Protein AF-0000000068950074 (afdb_homodimer)

Foldseek 3Di:
DDDPDPVVVVCVVVVCVVVCVVCVDDDDDDDDDDVVVVVVVLVVVLQVVVQVVCCVPPVDGPLLLVLLVVCAVPFFDWLVRSCVVSVDDSVVSVVSVVVCVVVQQKDWDQDPVHNPTITIHGGPVVVVSNVVCVVVVVVSVCVSCVVDDPVRVVVVVVVVVVVVVVCVVCVVVVVVVVVVVVVVVVPPD/DDDPDPVVVVCVVVVCVVVCVVCVDDDDDDDDDDVVVVVVVLVVVLQVVVQVVCCVPPVDGPLLLVLLVVCAVPFFDWLVRSCVVSVDDSVVSVVSVVVCVVVQQKDWDQDPVHNPTITIHGGPVVVVSNVVCVVVVVVSVCVSCVVDDPVRVVVVVVVVVVVVVVCVVCVVVVVVVVVVVVVVVVPPD

pLDDT: mean 85.56, std 15.48, range [28.27, 98.12]

Sequence (378 aa):
MAQPPRRSLLFVEIFNYRIFHLFMPRALRLKSDYINILLDMAAERTRERGSRVYEEKFGVSLRDIRLLRMIGSAPGITMGQLVQQSAIEKTLASKLVGALVKRDLVQREISTEDARQVCLFLSEAGVDLVRRAEPLGIELEAGFLHCLTPAEIDALRATLVKLIEAEAASRESFERYLQKLRERGTTTPMAQPPRRSLLFVEIFNYRIFHLFMPRALRLKSDYINILLDMAAERTRERGSRVYEEKFGVSLRDIRLLRMIGSAPGITMGQLVQQSAIEKTLASKLVGALVKRDLVQREISTEDARQVCLFLSEAGVDLVRRAEPLGIELEAGFLHCLTPAEIDALRATLVKLIEAEAASRESFERYLQKLRERGTTTP

Radius of gyration: 26.69 Å; Cα contacts (8 Å, |Δi|>4): 344; chains: 2; bounding box: 51×88×75 Å

Organism: Cupriavidus necator (strain ATCC 17699 / DSM 428 / KCTC 22496 / NCIMB 10442 / H16 / Stanier 337) (NCBI:txid381666)

Nearest PDB structures (foldseek):
  1lnw-assembly7_A  TM=8.160E-01  e=4.741E-10  Pseudomonas aeruginosa
  4zzl-assembly1_B  TM=8.812E-01  e=3.078E-09  Pseudomonas aeruginosa
  3bpx-assembly1_A  TM=8.114E-01  e=3.290E-08  unclassified
  3bpv-assembly1_A-2  TM=8.164E-01  e=6.137E-08  unclassified
  4zzl-assembly1_A  TM=7.185E-01  e=3.727E-08  Pseudomonas aeruginosa

Structure (mmCIF, N/CA/C/O backbone):
data_AF-0000000068950074-model_v1
#
loop_
_entity.id
_entity.type
_entity.pdbx_description
1 polymer 'Transcriptional regulator, MarR-family'
#
loop_
_atom_site.group_PDB
_atom_site.id
_atom_site.type_symbol
_atom_site.label_atom_id
_atom_site.label_alt_id
_atom_site.label_comp_id
_atom_site.label_asym_id
_atom_site.label_entity_id
_atom_site.label_seq_id
_atom_site.pdbx_PDB_ins_code
_atom_site.Cartn_x
_atom_site.Cartn_y
_atom_site.Cartn_z
_atom_site.occupancy
_atom_site.B_iso_or_equiv
_atom_site.auth_seq_id
_atom_site.auth_comp_id
_atom_site.auth_asym_id
_atom_site.auth_atom_id
_atom_site.pdbx_PDB_model_num
ATOM 1 N N . MET A 1 1 ? 7.969 56.219 -19.734 1 38.22 1 MET A N 1
ATOM 2 C CA . MET A 1 1 ? 7.66 55.719 -18.391 1 38.22 1 MET A CA 1
ATOM 3 C C . MET A 1 1 ? 8.891 55.094 -17.75 1 38.22 1 MET A C 1
ATOM 5 O O . MET A 1 1 ? 9.516 54.188 -18.344 1 38.22 1 MET A O 1
ATOM 9 N N . ALA A 1 2 ? 9.539 55.719 -16.75 1 49.81 2 ALA A N 1
ATOM 10 C CA . ALA A 1 2 ? 10.875 55.531 -16.188 1 49.81 2 ALA A CA 1
ATOM 11 C C . ALA A 1 2 ? 11 54.156 -15.523 1 49.81 2 ALA A C 1
ATOM 13 O O . ALA A 1 2 ? 10.125 53.75 -14.758 1 49.81 2 ALA A O 1
ATOM 14 N N . GLN A 1 3 ? 11.773 53.219 -16.156 1 48.16 3 GLN A N 1
ATOM 15 C CA . GLN A 1 3 ? 12.109 51.875 -15.672 1 48.16 3 GLN A CA 1
ATOM 16 C C . GLN A 1 3 ? 12.734 51.938 -14.273 1 48.16 3 GLN A C 1
ATOM 18 O O . GLN A 1 3 ? 13.648 52.719 -14.031 1 48.16 3 GLN A O 1
ATOM 23 N N . PRO A 1 4 ? 11.969 51.625 -13.219 1 53.84 4 PRO A N 1
ATOM 24 C CA . PRO A 1 4 ? 12.617 51.75 -11.914 1 53.84 4 PRO A CA 1
ATOM 25 C C . PRO A 1 4 ? 14.016 51.125 -11.891 1 53.84 4 PRO A C 1
ATOM 27 O O . PRO A 1 4 ? 14.289 50.188 -12.641 1 53.84 4 PRO A O 1
ATOM 30 N N . PRO A 1 5 ? 15.07 51.781 -11.352 1 53.09 5 PRO A N 1
ATOM 31 C CA . PRO A 1 5 ? 16.469 51.312 -11.414 1 53.09 5 PRO A CA 1
ATOM 32 C C . PRO A 1 5 ? 16.672 49.938 -10.828 1 53.09 5 PRO A C 1
ATOM 34 O O . PRO A 1 5 ? 15.898 49.5 -9.969 1 53.09 5 PRO A O 1
ATOM 37 N N . ARG A 1 6 ? 17.516 49.031 -11.305 1 53.66 6 ARG A N 1
ATOM 38 C CA . ARG A 1 6 ? 17.938 47.656 -11.023 1 53.66 6 ARG A CA 1
ATOM 39 C C . ARG A 1 6 ? 18.234 47.469 -9.547 1 53.66 6 ARG A C 1
ATOM 41 O O . ARG A 1 6 ? 18.188 46.344 -9.031 1 53.66 6 ARG A O 1
ATOM 48 N N . ARG A 1 7 ? 18.672 48.469 -8.945 1 53.81 7 ARG A N 1
ATOM 49 C CA . ARG A 1 7 ? 19.078 48.375 -7.547 1 53.81 7 ARG A CA 1
ATOM 50 C C . ARG A 1 7 ? 17.891 48.188 -6.625 1 53.81 7 ARG A C 1
ATOM 52 O O . ARG A 1 7 ? 17.984 47.5 -5.609 1 53.81 7 ARG A O 1
ATOM 59 N N . SER A 1 8 ? 16.797 48.719 -6.953 1 53.38 8 SER A N 1
ATOM 60 C CA . SER A 1 8 ? 15.625 48.625 -6.105 1 53.38 8 SER A CA 1
ATOM 61 C C . SER A 1 8 ? 15.031 47.219 -6.152 1 53.38 8 SER A C 1
ATOM 63 O O . SER A 1 8 ? 14.555 46.688 -5.141 1 53.38 8 SER A O 1
ATOM 65 N N . LEU A 1 9 ? 15.141 46.562 -7.258 1 54.78 9 LEU A N 1
ATOM 66 C CA . LEU A 1 9 ? 14.648 45.219 -7.359 1 54.78 9 LEU A CA 1
ATOM 67 C C . LEU A 1 9 ? 15.531 44.25 -6.57 1 54.78 9 LEU A C 1
ATOM 69 O O . LEU A 1 9 ? 15.023 43.312 -5.934 1 54.78 9 LEU A O 1
ATOM 73 N N . LEU A 1 10 ? 16.797 44.594 -6.629 1 54.62 10 LEU A N 1
ATOM 74 C CA . LEU A 1 10 ? 17.719 43.781 -5.852 1 54.62 10 LEU A CA 1
ATOM 75 C C . LEU A 1 10 ? 17.484 43.969 -4.355 1 54.62 10 LEU A C 1
ATOM 77 O O . LEU A 1 10 ? 17.531 43 -3.596 1 54.62 10 LEU A O 1
ATOM 81 N N . PHE A 1 11 ? 17.219 45.219 -4.016 1 52.41 11 PHE A N 1
ATOM 82 C CA . PHE A 1 11 ? 16.953 45.469 -2.605 1 52.41 11 PHE A CA 1
ATOM 83 C C . PHE A 1 11 ? 15.688 44.75 -2.156 1 52.41 11 PHE A C 1
ATOM 85 O O . PHE A 1 11 ? 15.648 44.188 -1.069 1 52.41 11 PHE A O 1
ATOM 92 N N . VAL A 1 12 ? 14.664 44.781 -2.963 1 52.44 12 VAL A N 1
ATOM 93 C CA . VAL A 1 12 ? 13.422 44.125 -2.633 1 52.44 12 VAL A CA 1
ATOM 94 C C . VAL A 1 12 ? 13.656 42.594 -2.572 1 52.44 12 VAL A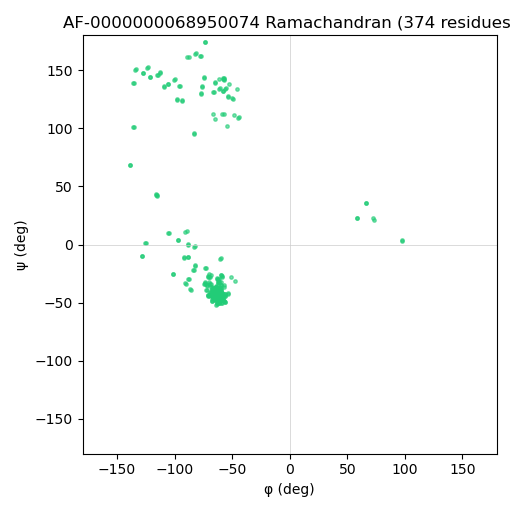 C 1
ATOM 96 O O . VAL A 1 12 ? 13.125 41.938 -1.69 1 52.44 12 VAL A O 1
ATOM 99 N N . GLU A 1 13 ? 14.453 42.125 -3.494 1 54.81 13 GLU A N 1
ATOM 100 C CA . GLU A 1 13 ? 14.789 40.719 -3.484 1 54.81 13 GLU A CA 1
ATOM 101 C C . GLU A 1 13 ? 15.633 40.344 -2.262 1 54.81 13 GLU A C 1
ATOM 103 O O . GLU A 1 13 ? 15.406 39.312 -1.624 1 54.81 13 GLU A O 1
ATOM 108 N N . ILE A 1 14 ? 16.609 41.219 -2.062 1 53.91 14 ILE A N 1
ATOM 109 C CA . ILE A 1 14 ? 17.453 41 -0.89 1 53.91 14 ILE A CA 1
ATOM 110 C C . ILE A 1 14 ? 16.625 41.156 0.38 1 53.91 14 ILE A C 1
ATOM 112 O O . ILE A 1 14 ? 16.75 40.375 1.322 1 53.91 14 ILE A O 1
ATOM 116 N N . PHE A 1 15 ? 15.789 42.188 0.388 1 51.59 15 PHE A N 1
ATOM 117 C CA . PHE A 1 15 ? 14.93 42.438 1.542 1 51.59 15 PHE A CA 1
ATOM 118 C C . PHE A 1 15 ? 13.953 41.281 1.734 1 51.59 15 PHE A C 1
ATOM 120 O O . PHE A 1 15 ? 13.734 40.844 2.859 1 51.59 15 PHE A O 1
ATOM 127 N N . ASN A 1 16 ? 13.336 40.844 0.72 1 52.5 16 ASN A N 1
ATOM 128 C CA . ASN A 1 16 ? 12.453 39.688 0.796 1 52.5 16 ASN A CA 1
ATOM 129 C C . ASN A 1 16 ? 13.203 38.438 1.238 1 52.5 16 ASN A C 1
ATOM 131 O O . ASN A 1 16 ? 12.68 37.656 2.018 1 52.5 16 ASN A O 1
ATOM 135 N N . TYR A 1 17 ? 14.398 38.375 0.685 1 53.53 17 TYR A N 1
ATOM 136 C CA . TYR A 1 17 ? 15.266 37.281 1.081 1 53.53 17 TYR A CA 1
ATOM 137 C C . TYR A 1 17 ? 15.633 37.375 2.557 1 53.53 17 TYR A C 1
ATOM 139 O O . TYR A 1 17 ? 15.602 36.375 3.279 1 53.53 17 TYR A O 1
ATOM 147 N N . ARG A 1 18 ? 16.109 38.531 2.924 1 51.75 18 ARG A N 1
ATOM 148 C CA . ARG A 1 18 ? 16.5 38.75 4.312 1 51.75 18 ARG A CA 1
ATOM 149 C C . ARG A 1 18 ? 15.305 38.625 5.25 1 51.75 18 ARG A C 1
ATOM 151 O O . ARG A 1 18 ? 15.414 38.031 6.324 1 51.75 18 ARG A O 1
ATOM 158 N N . ILE A 1 19 ? 14.266 39.25 4.969 1 51 19 ILE A N 1
ATOM 159 C CA . ILE A 1 19 ? 13.094 39.156 5.832 1 51 19 ILE A CA 1
ATOM 160 C C . ILE A 1 19 ? 12.617 37.719 5.91 1 51 19 ILE A C 1
ATOM 162 O O . ILE A 1 19 ? 12.242 37.219 6.98 1 51 19 ILE A O 1
ATOM 166 N N . PHE A 1 20 ? 12.594 37.188 4.777 1 52.75 20 PHE A N 1
ATOM 167 C CA . PHE A 1 20 ? 12.188 35.781 4.789 1 52.75 20 PHE A CA 1
ATOM 168 C C . PHE A 1 20 ? 13.109 34.938 5.672 1 52.75 20 PHE A C 1
ATOM 170 O O . PHE A 1 20 ? 12.656 34.062 6.395 1 52.75 20 PHE A O 1
ATOM 177 N N . HIS A 1 21 ? 14.398 35.125 5.516 1 54.56 21 HIS A N 1
ATOM 178 C CA . HIS A 1 21 ? 15.359 34.406 6.352 1 54.56 21 HIS A CA 1
ATOM 179 C C . HIS A 1 21 ? 15.195 34.781 7.82 1 54.56 21 HIS A C 1
ATOM 181 O O . HIS A 1 21 ? 15.477 33.969 8.711 1 54.56 21 HIS A O 1
ATOM 187 N N . LEU A 1 22 ? 15.023 36 7.984 1 52.59 22 LEU A N 1
ATOM 188 C CA . LEU A 1 22 ? 14.844 36.438 9.367 1 52.59 22 LEU A CA 1
ATOM 189 C C . LEU A 1 22 ? 13.656 35.75 10.008 1 52.59 22 LEU A C 1
ATOM 191 O O . LEU A 1 22 ? 13.633 35.531 11.227 1 52.59 22 LEU A O 1
ATOM 195 N N . PHE A 1 23 ? 12.664 35.344 9.195 1 57.25 23 PHE A N 1
ATOM 196 C CA . PHE A 1 23 ? 11.516 34.688 9.82 1 57.25 23 PHE A CA 1
ATOM 197 C C . PHE A 1 23 ? 11.406 33.25 9.352 1 57.25 23 PHE A C 1
ATOM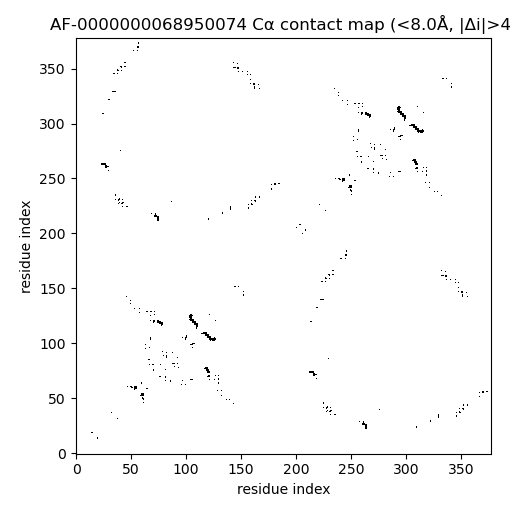 199 O O . PHE A 1 23 ? 10.508 32.906 8.586 1 57.25 23 PHE A O 1
ATOM 206 N N . MET A 1 24 ? 12.531 32.594 9.312 1 62.47 24 MET A N 1
ATOM 207 C CA . MET A 1 24 ? 12.484 31.188 8.945 1 62.47 24 MET A CA 1
ATOM 208 C C . MET A 1 24 ? 11.359 30.469 9.68 1 62.47 24 MET A C 1
ATOM 210 O O . MET A 1 24 ? 11.281 30.516 10.906 1 62.47 24 MET A O 1
ATOM 214 N N . PRO A 1 25 ? 10.414 30.156 8.898 1 73.81 25 PRO A N 1
ATOM 215 C CA . PRO A 1 25 ? 9.297 29.484 9.57 1 73.81 25 PRO A CA 1
ATOM 216 C C . PRO A 1 25 ? 9.758 28.328 10.461 1 73.81 25 PRO A C 1
ATOM 218 O O . PRO A 1 25 ? 10.75 27.656 10.156 1 73.81 25 PRO A O 1
ATOM 221 N N . ARG A 1 26 ? 9.422 28.312 11.68 1 84.31 26 ARG A N 1
ATOM 222 C CA . ARG A 1 26 ? 9.758 27.297 12.672 1 84.31 26 ARG A CA 1
ATOM 223 C C . ARG A 1 26 ? 9.117 25.953 12.32 1 84.31 26 ARG A C 1
ATOM 225 O O . ARG A 1 26 ? 8 25.906 11.797 1 84.31 26 ARG A O 1
ATOM 232 N N . ALA A 1 27 ? 9.93 24.953 12.547 1 92.31 27 ALA A N 1
ATOM 233 C CA . ALA A 1 27 ? 9.438 23.594 12.352 1 92.31 27 ALA A CA 1
ATOM 234 C C . ALA A 1 27 ? 8.219 23.312 13.227 1 92.31 27 ALA A C 1
ATOM 236 O O . ALA A 1 27 ? 8.203 23.688 14.406 1 92.31 27 ALA A O 1
ATOM 237 N N . LEU A 1 28 ? 7.238 22.766 12.641 1 93.56 28 LEU A N 1
ATOM 238 C CA . LEU A 1 28 ? 6.07 22.344 13.406 1 93.56 28 LEU A CA 1
ATOM 239 C C . LEU A 1 28 ? 6.359 21.062 14.172 1 93.56 28 LEU A C 1
ATOM 241 O O . LEU A 1 28 ? 7.043 20.172 13.672 1 93.56 28 LEU A O 1
ATOM 245 N N . ARG A 1 29 ? 5.969 21 15.391 1 91.69 29 ARG A N 1
ATOM 246 C CA . ARG A 1 29 ? 6.07 19.766 16.188 1 91.69 29 ARG A CA 1
ATOM 247 C C . ARG A 1 29 ? 4.887 18.844 15.914 1 91.69 29 ARG A C 1
ATOM 249 O O . ARG A 1 29 ? 3.832 18.984 16.531 1 91.69 29 ARG A O 1
ATOM 256 N N . LEU A 1 30 ? 5.105 17.938 15.047 1 91.56 30 LEU A N 1
ATOM 257 C CA . LEU A 1 30 ? 4.059 17.031 14.609 1 91.56 30 LEU A CA 1
ATOM 258 C C . LEU A 1 30 ? 4.379 15.594 15.016 1 91.56 30 LEU A C 1
ATOM 260 O O . LEU A 1 30 ? 5.547 15.219 15.102 1 91.56 30 LEU A O 1
ATOM 264 N N . LYS A 1 31 ? 3.316 14.836 15.328 1 90 31 LYS A N 1
ATOM 265 C CA . LYS A 1 31 ? 3.521 13.406 15.492 1 90 31 LYS A CA 1
ATOM 266 C C . LYS A 1 31 ? 4.164 12.789 14.25 1 90 31 LYS A C 1
ATOM 268 O O . LYS A 1 31 ? 3.775 13.109 13.125 1 90 31 LYS A O 1
ATOM 273 N N . SER A 1 32 ? 5.215 11.914 14.508 1 85.62 32 SER A N 1
ATOM 274 C CA . SER A 1 32 ? 5.953 11.391 13.367 1 85.62 32 SER A CA 1
ATOM 275 C C . SER A 1 32 ? 5.996 9.867 13.391 1 85.62 32 SER A C 1
ATOM 277 O O . SER A 1 32 ? 6.504 9.234 12.461 1 85.62 32 SER A O 1
ATOM 279 N N . ASP A 1 33 ? 5.383 9.25 14.344 1 88.25 33 ASP A N 1
ATOM 280 C CA . ASP A 1 33 ? 5.543 7.809 14.516 1 88.25 33 ASP A CA 1
ATOM 281 C C . ASP A 1 33 ? 4.223 7.078 14.289 1 88.25 33 ASP A C 1
ATOM 283 O O . ASP A 1 33 ? 3.873 6.168 15.039 1 88.25 33 ASP A O 1
ATOM 287 N N . TYR A 1 34 ? 3.521 7.492 13.297 1 91.94 34 TYR A N 1
ATOM 288 C CA . TYR A 1 34 ? 2.256 6.848 12.969 1 91.94 34 TYR A CA 1
ATOM 289 C C . TYR A 1 34 ? 2.477 5.414 12.492 1 91.94 34 TYR A C 1
ATOM 291 O O . TYR A 1 34 ? 3.264 5.172 11.578 1 91.94 34 TYR A O 1
ATOM 299 N N . ILE A 1 35 ? 1.711 4.531 13.062 1 93.56 35 ILE A N 1
ATOM 300 C CA . ILE A 1 35 ? 1.836 3.113 12.742 1 93.56 35 ILE A CA 1
ATOM 301 C C . ILE A 1 35 ? 1.366 2.867 11.312 1 93.56 35 ILE A C 1
ATOM 303 O O . ILE A 1 35 ? 1.915 2.014 10.609 1 93.56 35 ILE A O 1
ATOM 307 N N . ASN A 1 36 ? 0.355 3.578 10.922 1 90.44 36 ASN A N 1
ATOM 308 C CA . ASN A 1 36 ? -0.151 3.387 9.562 1 90.44 36 ASN A CA 1
ATOM 309 C C . ASN A 1 36 ? 0.895 3.76 8.516 1 90.44 36 ASN A C 1
ATOM 311 O O . ASN A 1 36 ? 0.885 3.229 7.406 1 90.44 36 ASN A O 1
ATOM 315 N N . ILE A 1 37 ? 1.782 4.688 8.82 1 88.06 37 ILE A N 1
ATOM 316 C CA . ILE A 1 37 ? 2.877 5.043 7.922 1 88.06 37 ILE A CA 1
ATOM 317 C C . ILE A 1 37 ? 3.873 3.889 7.84 1 88.06 37 ILE A C 1
ATOM 319 O O . ILE A 1 37 ? 4.355 3.555 6.754 1 88.06 37 ILE A O 1
ATOM 323 N N . LEU A 1 38 ? 4.156 3.277 8.961 1 92.06 38 LEU A N 1
ATOM 324 C CA . LEU A 1 38 ? 5.039 2.115 8.984 1 92.06 38 LEU A CA 1
ATOM 325 C C . LEU A 1 38 ? 4.441 0.963 8.18 1 92.06 38 LEU A C 1
ATOM 327 O O . LEU A 1 38 ? 5.152 0.275 7.449 1 92.06 38 LEU A O 1
ATOM 331 N N . LEU A 1 39 ? 3.148 0.765 8.32 1 94.06 39 LEU A N 1
ATOM 332 C CA . LEU A 1 39 ? 2.449 -0.249 7.535 1 94.06 39 LEU A CA 1
ATOM 333 C C . LEU A 1 39 ? 2.605 0.015 6.039 1 94.06 39 LEU A C 1
ATOM 335 O O . LEU A 1 39 ? 2.936 -0.895 5.277 1 94.06 39 LEU A O 1
ATOM 339 N N . ASP A 1 40 ? 2.404 1.229 5.648 1 90.56 40 ASP A N 1
ATOM 340 C CA . ASP A 1 40 ? 2.502 1.624 4.246 1 90.56 40 ASP A CA 1
ATOM 341 C C . ASP A 1 40 ? 3.908 1.377 3.705 1 90.56 40 ASP A C 1
ATOM 343 O O . ASP A 1 40 ? 4.07 0.865 2.596 1 90.56 40 ASP A O 1
ATOM 347 N N . MET A 1 41 ? 4.879 1.743 4.484 1 89.31 41 MET A N 1
ATOM 348 C CA . MET A 1 41 ? 6.266 1.596 4.051 1 89.31 41 MET A CA 1
ATOM 349 C C . MET A 1 41 ? 6.637 0.124 3.906 1 89.31 41 MET A C 1
ATOM 351 O O . MET A 1 41 ? 7.219 -0.277 2.896 1 89.31 41 MET A O 1
ATOM 355 N N . ALA A 1 42 ? 6.293 -0.674 4.906 1 93.31 42 ALA A N 1
ATOM 356 C CA . ALA A 1 42 ? 6.598 -2.102 4.852 1 93.31 42 ALA A CA 1
ATOM 357 C C . ALA A 1 42 ? 5.914 -2.764 3.658 1 93.31 42 ALA A C 1
ATOM 359 O O . ALA A 1 42 ? 6.543 -3.523 2.918 1 93.31 42 ALA A O 1
ATOM 360 N N . ALA A 1 43 ? 4.656 -2.428 3.488 1 92.88 43 ALA A N 1
ATOM 361 C CA . ALA A 1 43 ? 3.898 -2.992 2.373 1 92.88 43 ALA A CA 1
ATOM 362 C C . ALA A 1 43 ? 4.504 -2.574 1.035 1 92.88 43 ALA A C 1
ATOM 364 O O . ALA A 1 43 ? 4.656 -3.398 0.131 1 92.88 43 ALA A O 1
ATOM 365 N N . GLU A 1 44 ? 4.852 -1.382 0.899 1 89 44 GLU A N 1
ATOM 366 C CA . GLU A 1 44 ? 5.406 -0.85 -0.342 1 89 44 GLU A CA 1
ATOM 367 C C . GLU A 1 44 ? 6.742 -1.507 -0.675 1 89 44 GLU A C 1
ATOM 369 O O . GLU A 1 44 ? 7 -1.851 -1.83 1 89 44 GLU A O 1
ATOM 374 N N . ARG A 1 45 ? 7.555 -1.65 0.314 1 89.5 45 ARG A N 1
ATOM 375 C CA . ARG A 1 45 ? 8.883 -2.223 0.091 1 89.5 45 ARG A CA 1
ATOM 376 C C . ARG A 1 45 ? 8.781 -3.668 -0.386 1 89.5 45 ARG A C 1
ATOM 378 O O . ARG A 1 45 ? 9.492 -4.074 -1.307 1 89.5 45 ARG A O 1
ATOM 385 N N . THR A 1 46 ? 7.918 -4.391 0.241 1 89.62 46 THR A N 1
ATOM 386 C CA . THR A 1 46 ? 7.727 -5.781 -0.164 1 89.62 46 THR A CA 1
ATOM 387 C C . THR A 1 46 ? 7.094 -5.855 -1.55 1 89.62 46 THR A C 1
ATOM 389 O O . THR A 1 46 ? 7.496 -6.676 -2.379 1 89.62 46 THR A O 1
ATOM 392 N N . ARG A 1 47 ? 6.156 -5.066 -1.833 1 91.06 47 ARG A N 1
ATOM 393 C CA . ARG A 1 47 ? 5.477 -5.035 -3.123 1 91.06 47 ARG A CA 1
ATOM 394 C C . ARG A 1 47 ? 6.441 -4.664 -4.242 1 91.06 47 ARG A C 1
ATOM 396 O O . ARG A 1 47 ? 6.426 -5.277 -5.312 1 91.06 47 ARG A O 1
ATOM 403 N N . GLU A 1 48 ? 7.234 -3.688 -3.986 1 89.12 48 GLU A N 1
ATOM 404 C CA . GLU A 1 48 ? 8.203 -3.24 -4.988 1 89.12 48 GLU A CA 1
ATOM 405 C C . GLU A 1 48 ? 9.188 -4.352 -5.34 1 89.12 48 GLU A C 1
ATOM 407 O O . GLU A 1 48 ? 9.438 -4.609 -6.52 1 89.12 48 GLU A O 1
ATOM 412 N N . ARG A 1 49 ? 9.719 -4.945 -4.367 1 90.81 49 ARG A N 1
ATOM 413 C CA . ARG A 1 49 ? 10.672 -6.027 -4.609 1 90.81 49 ARG A CA 1
ATOM 414 C C . ARG A 1 49 ? 10.008 -7.176 -5.371 1 90.81 49 ARG A C 1
ATOM 416 O O . ARG A 1 49 ? 10.555 -7.66 -6.363 1 90.81 49 ARG A O 1
ATOM 423 N N . GLY A 1 50 ? 8.875 -7.59 -4.848 1 93.19 50 GLY A N 1
ATOM 424 C CA . GLY A 1 50 ? 8.156 -8.648 -5.539 1 93.19 50 GLY A CA 1
ATOM 425 C C . GLY A 1 50 ? 7.848 -8.312 -6.984 1 93.19 50 GLY A C 1
ATOM 426 O O . GLY A 1 50 ? 8.008 -9.156 -7.871 1 93.19 50 GLY A O 1
ATOM 427 N N . SER A 1 51 ? 7.41 -7.145 -7.219 1 93.12 51 SER A N 1
ATOM 428 C CA . SER A 1 51 ? 7.066 -6.699 -8.57 1 93.12 51 SER A CA 1
ATOM 429 C C . SER A 1 51 ? 8.266 -6.789 -9.5 1 93.12 51 SER A C 1
ATOM 431 O O . SER A 1 51 ? 8.156 -7.301 -10.617 1 93.12 51 SER A O 1
ATOM 433 N N . ARG A 1 52 ? 9.367 -6.344 -9.039 1 92.5 52 ARG A N 1
ATOM 434 C CA . ARG A 1 52 ? 10.578 -6.344 -9.859 1 92.5 52 ARG A CA 1
ATOM 435 C C . ARG A 1 52 ? 11.016 -7.766 -10.195 1 92.5 52 ARG A C 1
ATOM 437 O O . ARG A 1 52 ? 11.398 -8.055 -11.328 1 92.5 52 ARG A O 1
ATOM 444 N N . VAL A 1 53 ? 10.922 -8.617 -9.289 1 94.06 53 VAL A N 1
ATOM 445 C CA . VAL A 1 53 ? 11.383 -9.984 -9.484 1 94.06 53 VAL A CA 1
ATOM 446 C C . VAL A 1 53 ? 10.445 -10.711 -10.453 1 94.06 53 VAL A C 1
ATOM 448 O O . VAL A 1 53 ? 10.898 -11.375 -11.383 1 94.06 53 VAL A O 1
ATOM 451 N N . TYR A 1 54 ? 9.133 -10.547 -10.281 1 94.31 54 TYR A N 1
ATOM 452 C CA . TYR A 1 54 ? 8.172 -11.227 -11.148 1 94.31 54 TYR A CA 1
ATOM 453 C C . TYR A 1 54 ? 8.258 -10.688 -12.578 1 94.31 54 TYR A C 1
ATOM 455 O O . TYR A 1 54 ? 8.109 -11.445 -13.539 1 94.31 54 TYR A O 1
ATOM 463 N N . GLU A 1 55 ? 8.422 -9.438 -12.672 1 93.12 55 GLU A N 1
ATOM 464 C CA . GLU A 1 55 ? 8.578 -8.844 -14 1 93.12 55 GLU A CA 1
ATOM 465 C C . GLU A 1 55 ? 9.82 -9.383 -14.703 1 93.12 55 GLU A C 1
ATOM 467 O O . GLU A 1 55 ? 9.758 -9.734 -15.883 1 93.12 55 GLU A O 1
ATOM 472 N N . GLU A 1 56 ? 10.859 -9.438 -13.992 1 92.19 56 GLU A N 1
ATOM 473 C CA . GLU A 1 56 ? 12.117 -9.906 -14.57 1 92.19 56 GLU A CA 1
ATOM 474 C C . GLU A 1 56 ? 12.039 -11.391 -14.938 1 92.19 56 GLU A C 1
ATOM 476 O O . GLU A 1 56 ? 12.516 -11.797 -16 1 92.19 56 GLU A O 1
ATOM 481 N N . LYS A 1 57 ? 11.406 -12.148 -14.172 1 91.94 57 LYS A N 1
ATOM 482 C CA . LYS A 1 57 ? 11.445 -13.594 -14.359 1 91.94 57 LYS A CA 1
ATOM 483 C C . LYS A 1 57 ? 10.32 -14.062 -15.273 1 91.94 57 LYS A C 1
ATOM 485 O O . LYS A 1 57 ? 10.5 -15.008 -16.047 1 91.94 57 LYS A O 1
ATOM 490 N N . PHE A 1 58 ? 9.141 -13.367 -15.203 1 92.12 58 PHE A N 1
ATOM 491 C CA . PHE A 1 58 ? 7.988 -13.93 -15.898 1 92.12 58 PHE A CA 1
ATOM 492 C C . PHE A 1 58 ? 7.348 -12.891 -16.812 1 92.12 58 PHE A C 1
ATOM 494 O O . PHE A 1 58 ? 6.41 -13.203 -17.547 1 92.12 58 PHE A O 1
ATOM 501 N N . GLY A 1 59 ? 7.75 -11.68 -16.703 1 90.88 59 GLY A N 1
ATOM 502 C CA . GLY A 1 59 ? 7.152 -10.633 -17.516 1 90.88 59 GLY A CA 1
ATOM 503 C C . GLY A 1 59 ? 5.754 -10.258 -17.062 1 90.88 59 GLY A C 1
ATOM 504 O O . GLY A 1 59 ? 4.93 -9.836 -17.875 1 90.88 59 GLY A O 1
ATOM 505 N N . VAL A 1 60 ? 5.41 -10.547 -15.844 1 92.75 60 VAL A N 1
ATOM 506 C CA . VAL A 1 60 ? 4.086 -10.227 -15.32 1 92.75 60 VAL A CA 1
ATOM 507 C C . VAL A 1 60 ? 4.219 -9.359 -14.078 1 92.75 60 VAL A C 1
ATOM 509 O O . VAL A 1 60 ? 5.203 -9.461 -13.336 1 92.75 60 VAL A O 1
ATOM 512 N N . SER A 1 61 ? 3.238 -8.555 -13.812 1 90.69 61 SER A N 1
ATOM 513 C CA . SER A 1 61 ? 3.227 -7.703 -12.625 1 90.69 61 SER A CA 1
ATOM 514 C C . SER A 1 61 ? 2.758 -8.477 -11.398 1 90.69 61 SER A C 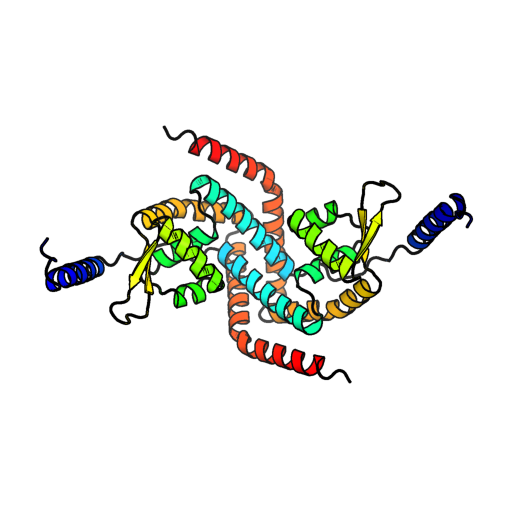1
ATOM 516 O O . SER A 1 61 ? 2.166 -9.547 -11.523 1 90.69 61 SER A O 1
ATOM 518 N N . LEU A 1 62 ? 3.027 -7.895 -10.297 1 89.88 62 LEU A N 1
ATOM 519 C CA . LEU A 1 62 ? 2.562 -8.492 -9.047 1 89.88 62 LEU A CA 1
ATOM 520 C C . LEU A 1 62 ? 1.04 -8.578 -9.023 1 89.88 62 LEU A C 1
ATOM 522 O O . LEU A 1 62 ? 0.479 -9.555 -8.523 1 89.88 62 LEU A O 1
ATOM 526 N N . ARG A 1 63 ? 0.371 -7.609 -9.539 1 86.69 63 ARG A N 1
ATOM 527 C CA . ARG A 1 63 ? -1.087 -7.629 -9.602 1 86.69 63 ARG A CA 1
ATOM 528 C C . ARG A 1 63 ? -1.583 -8.758 -10.492 1 86.69 63 ARG A C 1
ATOM 530 O O . ARG A 1 63 ? -2.57 -9.422 -10.172 1 86.69 63 ARG A O 1
ATO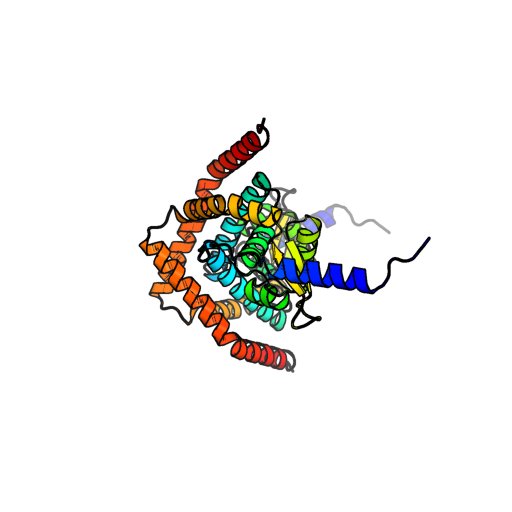M 537 N N . ASP A 1 64 ? -0.831 -8.93 -11.578 1 92.62 64 ASP A N 1
ATOM 538 C CA . ASP A 1 64 ? -1.168 -10.039 -12.453 1 92.62 64 ASP A CA 1
ATOM 539 C C . ASP A 1 64 ? -1.065 -11.375 -11.719 1 92.62 64 ASP A C 1
ATOM 541 O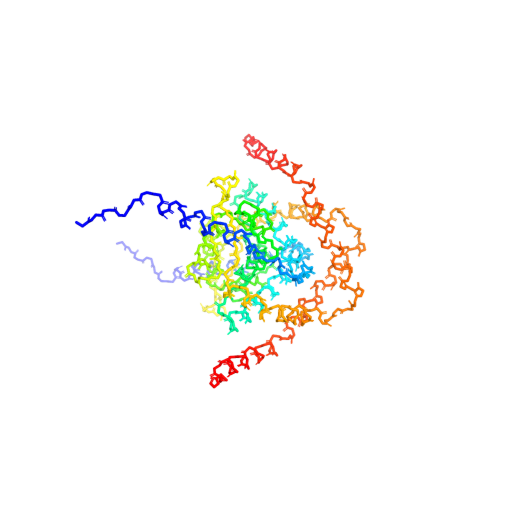 O . ASP A 1 64 ? -1.98 -12.195 -11.789 1 92.62 64 ASP A O 1
ATOM 545 N N . ILE A 1 65 ? 0.006 -11.531 -11.078 1 93.12 65 ILE A N 1
ATOM 546 C CA . ILE A 1 65 ? 0.256 -12.781 -10.359 1 93.12 65 ILE A CA 1
ATOM 547 C C . ILE A 1 65 ? -0.828 -13 -9.312 1 93.12 65 ILE A C 1
ATOM 549 O O . ILE A 1 65 ? -1.322 -14.117 -9.141 1 93.12 65 ILE A O 1
ATOM 553 N N . ARG A 1 66 ? -1.185 -12 -8.617 1 90.38 66 ARG A N 1
ATOM 554 C CA . ARG A 1 66 ? -2.225 -12.094 -7.598 1 90.38 66 ARG A CA 1
ATOM 555 C C . ARG A 1 66 ? -3.545 -12.555 -8.203 1 90.38 66 ARG A C 1
ATOM 557 O O . ARG A 1 66 ? -4.207 -13.445 -7.664 1 90.38 66 ARG A O 1
ATOM 564 N N . LEU A 1 67 ? -3.922 -11.961 -9.273 1 93.38 67 LEU A N 1
ATOM 565 C CA . LEU A 1 67 ? -5.168 -12.336 -9.93 1 93.38 67 LEU A CA 1
ATOM 566 C C . LEU A 1 67 ? -5.109 -13.766 -10.438 1 93.38 67 LEU A C 1
ATOM 568 O O . LEU A 1 67 ? -6.07 -14.531 -10.281 1 93.38 67 LEU A O 1
ATOM 572 N N . LEU A 1 68 ? -4.004 -14.078 -11.055 1 96.06 68 LEU A N 1
ATOM 573 C CA . LEU A 1 68 ? -3.832 -15.43 -11.586 1 96.06 68 LEU A CA 1
ATOM 574 C C . LEU A 1 68 ? -3.938 -16.469 -10.469 1 96.06 68 LEU A C 1
ATOM 576 O O . LEU A 1 68 ? -4.578 -17.516 -10.648 1 96.06 68 LEU A O 1
ATOM 580 N N . ARG A 1 69 ? -3.373 -16.188 -9.438 1 94.75 69 ARG A N 1
ATOM 581 C CA . ARG A 1 69 ? -3.41 -17.109 -8.305 1 94.75 69 ARG A CA 1
ATOM 582 C C . ARG A 1 69 ? -4.824 -17.25 -7.754 1 94.75 69 ARG A C 1
ATOM 584 O O . ARG A 1 69 ? -5.254 -18.344 -7.395 1 94.75 69 ARG A O 1
ATOM 591 N N . MET A 1 70 ? -5.512 -16.203 -7.652 1 93.5 70 MET A N 1
ATOM 592 C CA . MET A 1 70 ? -6.891 -16.234 -7.176 1 93.5 70 MET A CA 1
ATOM 593 C C . MET A 1 70 ? -7.762 -17.078 -8.094 1 93.5 70 MET A C 1
ATOM 595 O O . MET A 1 70 ? -8.523 -17.922 -7.629 1 93.5 70 MET A O 1
ATOM 599 N N . ILE A 1 71 ? -7.59 -16.859 -9.297 1 95.62 71 ILE A N 1
ATOM 600 C CA . ILE A 1 71 ? -8.367 -17.594 -10.281 1 95.62 71 ILE A CA 1
ATOM 601 C C . ILE A 1 71 ? -7.973 -19.062 -10.242 1 95.62 71 ILE A C 1
ATOM 603 O O . ILE A 1 71 ? -8.836 -19.953 -10.328 1 95.62 71 ILE A O 1
ATOM 607 N N . GLY A 1 72 ? -6.703 -19.312 -10.156 1 95.38 72 GLY A N 1
ATOM 608 C CA . GLY A 1 72 ? -6.215 -20.688 -10.094 1 95.38 72 GLY A CA 1
ATOM 609 C C . GLY A 1 72 ? -6.707 -21.422 -8.867 1 95.38 72 GLY A C 1
ATOM 610 O O . GLY A 1 72 ? -6.918 -22.641 -8.922 1 95.38 72 GLY A O 1
ATOM 611 N N . SER A 1 73 ? -6.867 -20.766 -7.828 1 94.94 73 SER A N 1
ATOM 612 C CA . SER A 1 73 ? -7.301 -21.391 -6.578 1 94.94 73 SER A CA 1
ATOM 613 C C . SER A 1 73 ? -8.812 -21.562 -6.539 1 94.94 73 SER A C 1
ATOM 615 O O . SER A 1 73 ? -9.336 -22.312 -5.719 1 94.94 73 SER A O 1
ATOM 617 N N . ALA A 1 74 ? -9.492 -20.859 -7.367 1 93.88 74 ALA A N 1
ATOM 618 C CA . ALA A 1 74 ? -10.945 -20.922 -7.43 1 93.88 74 ALA A CA 1
ATOM 619 C C . ALA A 1 74 ? -11.438 -20.906 -8.875 1 93.88 74 ALA A C 1
ATOM 621 O O . ALA A 1 74 ? -12.117 -19.969 -9.297 1 93.88 74 ALA A O 1
ATOM 622 N N . PRO A 1 75 ? -11.148 -21.969 -9.539 1 94.88 75 PRO A N 1
ATOM 623 C CA . PRO A 1 75 ? -11.617 -22.016 -10.922 1 94.88 75 PRO A CA 1
ATOM 624 C C . PRO A 1 75 ? -13.117 -21.75 -11.055 1 94.88 75 PRO A C 1
ATOM 626 O O . PRO A 1 75 ? -13.914 -22.328 -10.312 1 94.88 75 PRO A O 1
ATOM 629 N N . GLY A 1 76 ? -13.43 -20.828 -11.898 1 93.06 76 GLY A N 1
ATOM 630 C CA . GLY A 1 76 ? -14.828 -20.484 -12.094 1 93.06 76 GLY A CA 1
ATOM 631 C C . GLY A 1 76 ? -15.266 -19.266 -11.289 1 93.06 76 GLY A C 1
ATOM 632 O O . GLY A 1 76 ? -16.438 -18.906 -11.305 1 93.06 76 GLY A O 1
ATOM 633 N N . ILE A 1 77 ? -14.328 -18.688 -10.617 1 93.81 77 ILE A N 1
ATOM 634 C CA . ILE A 1 77 ? -14.633 -17.469 -9.875 1 93.81 77 ILE A CA 1
ATOM 635 C C . ILE A 1 77 ? -15.188 -16.422 -10.828 1 93.81 77 ILE A C 1
ATOM 637 O O . ILE A 1 77 ? -14.719 -16.281 -11.961 1 93.81 77 ILE A O 1
ATOM 641 N N . THR A 1 78 ? -16.156 -15.688 -10.297 1 92.94 78 THR A N 1
ATOM 642 C CA . THR A 1 78 ? -16.75 -14.641 -11.117 1 92.94 78 THR A CA 1
ATOM 643 C C . THR A 1 78 ? -15.984 -13.328 -10.961 1 92.94 78 THR A C 1
ATOM 645 O O . THR A 1 78 ? -15.203 -13.172 -10.016 1 92.94 78 THR A O 1
ATOM 648 N N . MET A 1 79 ? -16.219 -12.477 -11.93 1 91.06 79 MET A N 1
ATOM 649 C CA . MET A 1 79 ? -15.609 -11.148 -11.828 1 91.06 79 MET A CA 1
ATOM 650 C C . MET A 1 79 ? -16 -10.461 -10.531 1 91.06 79 MET A C 1
ATOM 652 O O . MET A 1 79 ? -15.172 -9.828 -9.883 1 91.06 79 MET A O 1
ATOM 656 N N . GLY A 1 80 ? -17.234 -10.547 -10.156 1 88.06 80 GLY A N 1
ATOM 657 C CA . GLY A 1 80 ? -17.719 -9.961 -8.914 1 88.06 80 GLY A CA 1
ATOM 658 C C . GLY A 1 80 ? -17.016 -10.508 -7.688 1 88.06 80 GLY A C 1
ATOM 659 O O . GLY A 1 80 ? -16.594 -9.742 -6.816 1 88.06 80 GLY A O 1
ATOM 660 N N . GLN A 1 81 ? -16.859 -11.766 -7.645 1 89.31 81 GLN A N 1
ATOM 661 C CA . GLN A 1 81 ? -16.156 -12.406 -6.543 1 89.31 81 GLN A CA 1
ATOM 662 C C . GLN A 1 81 ? -14.672 -12.016 -6.531 1 89.31 81 GLN A C 1
ATOM 664 O O . GLN A 1 81 ? -14.094 -11.789 -5.469 1 89.31 81 GLN A O 1
ATOM 669 N N . LEU A 1 82 ? -14.117 -11.984 -7.68 1 91.94 82 LEU A N 1
ATOM 670 C CA . LEU A 1 82 ? -12.711 -11.633 -7.812 1 91.94 82 LEU A CA 1
ATOM 671 C C . LEU A 1 82 ? -12.453 -10.227 -7.273 1 91.94 82 LEU A C 1
ATOM 673 O O . LEU A 1 82 ? -11.508 -10.016 -6.512 1 91.94 82 LEU A O 1
ATOM 677 N N . VAL A 1 83 ? -13.289 -9.297 -7.594 1 86.75 83 VAL A N 1
ATOM 678 C CA . VAL A 1 83 ? -13.172 -7.91 -7.148 1 86.75 83 VAL A CA 1
ATOM 679 C C . VAL A 1 83 ? -13.344 -7.836 -5.633 1 86.75 83 VAL A C 1
ATOM 681 O O . VAL A 1 83 ? -12.578 -7.16 -4.945 1 86.75 83 VAL A O 1
ATOM 684 N N . GLN A 1 84 ? -14.273 -8.547 -5.105 1 80.19 84 GLN A N 1
ATOM 685 C CA . GLN A 1 84 ? -14.547 -8.547 -3.672 1 80.19 84 GLN A CA 1
ATOM 686 C C . GLN A 1 84 ? -13.367 -9.109 -2.883 1 80.19 84 GLN A C 1
ATOM 688 O O . GLN A 1 84 ? -13.016 -8.578 -1.828 1 80.19 84 GLN A O 1
ATOM 693 N N . GLN A 1 85 ? -12.727 -10.109 -3.473 1 80.69 85 GLN A N 1
ATOM 694 C CA . GLN A 1 85 ? -11.672 -10.805 -2.748 1 80.69 85 GLN A CA 1
ATOM 695 C C . GLN A 1 85 ? -10.328 -10.125 -2.943 1 80.69 85 GLN A C 1
ATOM 697 O O . GLN A 1 85 ? -9.445 -10.219 -2.084 1 80.69 85 GLN A O 1
ATOM 702 N N . SER A 1 86 ? -10.016 -9.461 -4.02 1 80.19 86 SER A N 1
ATOM 703 C CA . SER A 1 86 ? -8.711 -8.891 -4.34 1 80.19 86 SER A CA 1
ATOM 704 C C . SER A 1 86 ? -8.578 -7.473 -3.795 1 80.19 86 SER A C 1
ATOM 706 O O . SER A 1 86 ? -7.473 -6.93 -3.732 1 80.19 86 SER A O 1
ATOM 708 N N . ALA A 1 87 ? -9.461 -6.824 -3.348 1 70.75 87 ALA A N 1
ATOM 709 C CA . ALA A 1 87 ? -9.477 -5.438 -2.887 1 70.75 87 ALA A CA 1
ATOM 710 C C . ALA A 1 87 ? -9.047 -4.488 -4 1 70.75 87 ALA A C 1
ATOM 712 O O . ALA A 1 87 ? -8.43 -3.451 -3.736 1 70.75 87 ALA A O 1
ATOM 713 N N . ILE A 1 88 ? -9.18 -4.938 -5.309 1 75.62 88 ILE A N 1
ATOM 714 C CA . ILE A 1 88 ? -8.93 -4.113 -6.484 1 75.62 88 ILE A CA 1
ATOM 715 C C . ILE A 1 88 ? -10.234 -3.508 -6.984 1 75.62 88 ILE A C 1
ATOM 717 O O . ILE A 1 88 ? -11.273 -4.172 -6.98 1 75.62 88 ILE A O 1
ATOM 721 N N . GLU A 1 89 ? -10.156 -2.307 -7.301 1 77.25 89 GLU A N 1
ATOM 722 C CA . GLU A 1 89 ? -11.328 -1.621 -7.848 1 77.25 89 GLU A CA 1
ATOM 723 C C . GLU A 1 89 ? -11.828 -2.312 -9.109 1 77.25 89 GLU A C 1
ATOM 725 O O . GLU A 1 89 ? -11.031 -2.801 -9.922 1 77.25 89 GLU A O 1
ATOM 730 N N . LYS A 1 90 ? -13.125 -2.342 -9.266 1 84.38 90 LYS A N 1
ATOM 731 C CA . LYS A 1 90 ? -13.805 -3.133 -10.289 1 84.38 90 LYS A CA 1
ATOM 732 C C . LYS A 1 90 ? -13.297 -2.779 -11.68 1 84.38 90 LYS A C 1
ATOM 734 O O . LYS A 1 90 ? -12.961 -3.666 -12.469 1 84.38 90 LYS A O 1
ATOM 739 N N . THR A 1 91 ? -13.25 -1.449 -12.008 1 88.62 91 THR A N 1
ATOM 740 C CA . THR A 1 91 ? -12.836 -1.024 -13.336 1 88.62 91 THR A CA 1
ATOM 741 C C . THR A 1 91 ? -11.406 -1.477 -13.625 1 88.62 91 THR A C 1
ATOM 743 O O . THR A 1 91 ? -11.117 -1.98 -14.711 1 88.62 91 THR A O 1
ATOM 746 N N . LEU A 1 92 ? -10.578 -1.34 -12.711 1 87.06 92 LEU A N 1
ATOM 747 C CA . LEU A 1 92 ? -9.188 -1.761 -12.844 1 87.06 92 LEU A CA 1
ATOM 748 C C . LEU A 1 92 ? -9.094 -3.277 -12.977 1 87.06 92 LEU A C 1
ATOM 750 O O . LEU A 1 92 ? -8.328 -3.785 -13.797 1 87.06 92 LEU A O 1
ATOM 754 N N . ALA A 1 93 ? -9.859 -4.012 -12.195 1 89.25 93 ALA A N 1
ATOM 755 C CA . ALA A 1 93 ? -9.859 -5.473 -12.25 1 89.25 93 ALA A CA 1
ATOM 756 C C . ALA A 1 93 ? -10.25 -5.973 -13.633 1 89.25 93 ALA A C 1
ATOM 758 O O . ALA A 1 93 ? -9.633 -6.895 -14.164 1 89.25 93 ALA A O 1
ATOM 759 N N . SER A 1 94 ? -11.281 -5.371 -14.172 1 92.81 94 SER A N 1
ATOM 760 C CA . SER A 1 94 ? -11.734 -5.75 -15.508 1 92.81 94 SER A CA 1
ATOM 761 C C . SER A 1 94 ? -10.641 -5.539 -16.547 1 92.81 94 SER A C 1
ATOM 763 O O . SER A 1 94 ? -10.422 -6.391 -17.406 1 92.81 94 SER A O 1
ATOM 765 N N . LYS A 1 95 ? -10 -4.398 -16.406 1 95 95 LYS A N 1
ATOM 766 C CA . LYS A 1 95 ? -8.906 -4.09 -17.312 1 95 95 LYS A CA 1
ATOM 767 C C . LYS A 1 95 ? -7.773 -5.102 -17.188 1 95 95 LYS A C 1
ATOM 769 O O . LYS A 1 95 ? -7.25 -5.586 -18.188 1 95 95 LYS A O 1
ATOM 774 N N . LEU A 1 96 ? -7.453 -5.418 -16.078 1 94 96 LEU A N 1
ATOM 775 C CA . LEU A 1 96 ? -6.348 -6.336 -15.82 1 94 96 LEU A CA 1
ATOM 776 C C . LEU A 1 96 ? -6.695 -7.746 -16.281 1 94 96 LEU A C 1
ATOM 778 O O . LEU A 1 96 ? -5.879 -8.414 -16.922 1 94 96 LEU A O 1
ATOM 782 N N . VAL A 1 97 ? -7.863 -8.156 -15.984 1 95.56 97 VAL A N 1
ATOM 783 C CA . VAL A 1 97 ? -8.297 -9.477 -16.422 1 95.56 97 VAL A CA 1
ATOM 784 C C . VAL A 1 97 ? -8.344 -9.523 -17.953 1 95.56 97 VAL A C 1
ATOM 786 O O . VAL A 1 97 ? -7.926 -10.516 -18.562 1 95.56 97 VAL A O 1
ATOM 789 N N . GLY A 1 98 ? -8.883 -8.461 -18.547 1 96.31 98 GLY A N 1
ATOM 790 C CA . GLY A 1 98 ? -8.875 -8.375 -20 1 96.31 98 GLY A CA 1
ATOM 791 C C . GLY A 1 98 ? -7.492 -8.539 -20.594 1 96.31 98 GLY A C 1
ATOM 792 O O . GLY A 1 98 ? -7.328 -9.227 -21.609 1 96.31 98 GLY A O 1
ATOM 793 N N . ALA A 1 99 ? -6.527 -7.945 -20.016 1 96.44 99 ALA A N 1
ATOM 794 C CA . ALA A 1 99 ? -5.148 -8.055 -20.469 1 96.44 99 ALA A CA 1
ATOM 795 C C . ALA A 1 99 ? -4.629 -9.484 -20.328 1 96.44 99 ALA A C 1
ATOM 797 O O . ALA A 1 99 ? -3.908 -9.977 -21.188 1 96.44 99 ALA A O 1
ATOM 798 N N . LEU A 1 100 ? -4.98 -10.141 -19.281 1 97.19 100 LEU A N 1
ATOM 799 C CA . LEU A 1 100 ? -4.547 -11.508 -19.031 1 97.19 100 LEU A CA 1
ATOM 800 C C . LEU A 1 100 ? -5.188 -12.477 -20.031 1 97.19 100 LEU A C 1
ATOM 802 O O . LEU A 1 100 ? -4.574 -13.469 -20.422 1 97.19 100 LEU A O 1
ATOM 806 N N . VAL A 1 101 ? -6.418 -12.156 -20.406 1 96.88 101 VAL A N 1
ATOM 807 C CA . VAL A 1 101 ? -7.105 -12.938 -21.438 1 96.88 101 VAL A CA 1
ATOM 808 C C . VAL A 1 101 ? -6.406 -12.758 -22.781 1 96.88 101 VAL A C 1
ATOM 810 O O . VAL A 1 101 ? -6.145 -13.742 -23.484 1 96.88 101 VAL A O 1
ATOM 813 N N . LYS A 1 102 ? -6.09 -11.539 -23.047 1 96.94 102 LYS A N 1
ATOM 814 C CA . LYS A 1 102 ? -5.395 -11.242 -24.297 1 96.94 102 LYS A CA 1
ATOM 815 C C . LYS A 1 102 ? -4.039 -11.945 -24.344 1 96.94 102 LYS A C 1
ATOM 817 O O . LYS A 1 102 ? -3.596 -12.367 -25.422 1 96.94 102 LYS A O 1
ATOM 822 N N . ARG A 1 103 ? -3.428 -12.164 -23.25 1 96.44 103 ARG A N 1
ATOM 823 C CA . ARG A 1 103 ? -2.131 -12.82 -23.156 1 96.44 103 ARG A CA 1
ATOM 824 C C . ARG A 1 103 ? -2.291 -14.336 -23.062 1 96.44 103 ARG A C 1
ATOM 826 O O . ARG A 1 103 ? -1.312 -15.055 -22.859 1 96.44 103 ARG A O 1
ATOM 833 N N . ASP A 1 104 ? -3.529 -14.789 -23.078 1 97 104 ASP A N 1
ATOM 834 C CA . ASP A 1 104 ? -3.891 -16.203 -23.062 1 97 104 ASP A CA 1
ATOM 835 C C . ASP A 1 104 ? -3.496 -16.859 -21.734 1 97 104 ASP A C 1
ATOM 837 O O . ASP A 1 104 ? -3.008 -17.984 -21.703 1 97 104 ASP A O 1
ATOM 841 N N . LEU A 1 105 ? -3.592 -16.156 -20.672 1 97.5 105 LEU A N 1
ATOM 842 C CA . LEU A 1 105 ? -3.316 -16.688 -19.344 1 97.5 105 LEU A CA 1
ATOM 843 C C . LEU A 1 105 ? -4.613 -17.016 -18.609 1 97.5 105 LEU A C 1
ATOM 845 O O . LEU A 1 105 ? -4.617 -17.812 -17.672 1 97.5 105 LEU A O 1
ATOM 849 N N . VAL A 1 106 ? -5.66 -16.312 -19.016 1 97.31 106 VAL A N 1
ATOM 850 C CA . VAL A 1 106 ? -6.984 -16.484 -18.422 1 97.31 106 VAL A CA 1
ATOM 851 C C . VAL A 1 106 ? -8.008 -16.734 -19.531 1 97.31 106 VAL A C 1
ATOM 853 O O . VAL A 1 106 ? -7.879 -16.219 -20.641 1 97.31 106 VAL A O 1
ATOM 856 N N . GLN A 1 107 ? -8.977 -17.484 -19.219 1 95.69 107 GLN A N 1
ATOM 857 C CA . GLN A 1 107 ? -10.109 -17.75 -20.094 1 95.69 107 GLN A CA 1
ATOM 858 C C . GLN A 1 107 ? -11.422 -17.344 -19.438 1 95.69 107 GLN A C 1
ATOM 860 O O . GLN A 1 107 ? -11.578 -17.5 -18.219 1 95.69 107 GLN A O 1
ATOM 865 N N . ARG A 1 108 ? -12.281 -16.859 -20.266 1 93.31 108 ARG A N 1
ATOM 866 C CA . ARG A 1 108 ? -13.625 -16.531 -19.828 1 93.31 108 ARG A CA 1
ATOM 867 C C . ARG A 1 108 ? -14.641 -17.547 -20.328 1 93.31 108 ARG A C 1
ATOM 869 O O . ARG A 1 108 ? -14.547 -18.016 -21.469 1 93.31 108 ARG A O 1
ATOM 876 N N . GLU A 1 109 ? -15.492 -17.844 -19.453 1 88.69 109 GLU A N 1
ATOM 877 C CA . GLU A 1 109 ? -16.578 -18.719 -19.844 1 88.69 109 GLU A CA 1
ATOM 878 C C . GLU A 1 109 ? -17.922 -18.219 -19.312 1 88.69 109 GLU A C 1
ATOM 880 O O . GLU A 1 109 ? -17.984 -17.703 -18.188 1 88.69 109 GLU A O 1
ATOM 885 N N . ILE A 1 110 ? -18.891 -18.312 -20.109 1 84.12 110 ILE A N 1
ATOM 886 C CA . ILE A 1 110 ? -20.234 -17.953 -19.656 1 84.12 110 ILE A CA 1
ATOM 887 C C . ILE A 1 110 ? -20.797 -19.078 -18.797 1 84.12 110 ILE A C 1
ATOM 889 O O . ILE A 1 110 ? -20.703 -20.25 -19.141 1 84.12 110 ILE A O 1
ATOM 893 N N . SER A 1 111 ? -21.281 -18.656 -17.641 1 78.81 111 SER A N 1
ATOM 894 C CA . SER A 1 111 ? -21.844 -19.641 -16.734 1 78.81 111 SER A CA 1
ATOM 895 C C . SER A 1 111 ? -23.031 -20.344 -17.359 1 78.81 111 SER A C 1
ATOM 897 O O . SER A 1 111 ? -23.844 -19.734 -18.047 1 78.81 111 SER A O 1
ATOM 899 N N . THR A 1 112 ? -23.047 -21.641 -17.234 1 72.38 112 THR A N 1
ATOM 900 C CA . THR A 1 112 ? -24.172 -22.438 -17.719 1 72.38 112 THR A CA 1
ATOM 901 C C . THR A 1 112 ? -25.422 -22.172 -16.891 1 72.38 112 THR A C 1
ATOM 903 O O . THR A 1 112 ? -26.547 -22.359 -17.359 1 72.38 112 THR A O 1
ATOM 906 N N . GLU A 1 113 ? -25.172 -21.766 -15.656 1 75.69 113 GLU A N 1
ATOM 907 C CA . GLU A 1 113 ? -26.266 -21.547 -14.711 1 75.69 113 GLU A CA 1
ATOM 908 C C . GLU A 1 113 ? -26.844 -20.141 -14.844 1 75.69 113 GLU A C 1
ATOM 910 O O . GLU A 1 113 ? -28.047 -19.938 -14.641 1 75.69 113 GLU A O 1
ATOM 915 N N . ASP A 1 114 ? -26.078 -19.297 -15.031 1 75.88 114 ASP A N 1
ATOM 916 C CA . ASP A 1 114 ? -26.438 -17.891 -15.195 1 75.88 114 ASP A CA 1
ATOM 917 C C . ASP A 1 114 ? -25.688 -17.266 -16.359 1 75.88 114 ASP A C 1
ATOM 919 O O . ASP A 1 114 ? -24.516 -16.922 -16.234 1 75.88 114 ASP A O 1
ATOM 923 N N . ALA A 1 115 ? -26.375 -17.125 -17.5 1 75.69 115 ALA A N 1
ATOM 924 C CA . ALA A 1 115 ? -25.766 -16.688 -18.75 1 75.69 115 ALA A CA 1
ATOM 925 C C . ALA A 1 115 ? -25.172 -15.281 -18.594 1 75.69 115 ALA A C 1
ATOM 927 O O . ALA A 1 115 ? -24.344 -14.867 -19.406 1 75.69 115 ALA A O 1
ATOM 928 N N . ARG A 1 116 ? -25.531 -14.68 -17.516 1 76.75 116 ARG A N 1
ATOM 929 C CA . ARG A 1 116 ? -25.031 -13.32 -17.328 1 76.75 116 ARG A CA 1
ATOM 930 C C . ARG A 1 116 ? -23.734 -13.32 -16.547 1 76.75 116 ARG A C 1
ATOM 932 O O . ARG A 1 116 ? -23.031 -12.305 -16.484 1 76.75 116 ARG A O 1
ATOM 939 N N . GLN A 1 117 ? -23.469 -14.414 -16.047 1 85.81 117 GLN A N 1
ATOM 940 C CA . GLN A 1 117 ? -22.281 -14.477 -15.211 1 85.81 117 GLN A CA 1
ATOM 941 C C . GLN A 1 117 ? -21.094 -15.023 -15.977 1 85.81 117 GLN A C 1
ATOM 943 O O . GLN A 1 117 ? -21.188 -16.062 -16.641 1 85.81 117 GLN A O 1
ATOM 948 N N . VAL A 1 118 ? -20.094 -14.258 -15.953 1 88.38 118 VAL A N 1
ATOM 949 C CA . VAL A 1 118 ? -18.859 -14.688 -16.594 1 88.38 118 VAL A CA 1
ATOM 950 C C . VAL A 1 118 ? -17.953 -15.367 -15.562 1 88.38 118 VAL A C 1
ATOM 952 O O . VAL A 1 118 ? -17.672 -14.797 -14.508 1 88.38 118 VAL A O 1
ATOM 955 N N . CYS A 1 119 ? -17.578 -16.578 -15.891 1 93.5 119 CYS A N 1
ATOM 956 C CA . CYS A 1 119 ? -16.672 -17.344 -15.047 1 93.5 119 CYS A CA 1
ATOM 957 C C . CYS A 1 119 ? -15.25 -17.297 -15.586 1 93.5 119 CYS A C 1
ATOM 959 O O . CYS A 1 119 ? -15.039 -17.344 -16.797 1 93.5 119 CYS A O 1
ATOM 961 N N . LEU A 1 120 ? -14.328 -17.219 -14.609 1 95.88 120 LEU A N 1
ATOM 962 C CA . LEU A 1 120 ? -12.922 -17.094 -14.977 1 95.88 120 LEU A CA 1
ATOM 963 C C . LEU A 1 120 ? -12.156 -18.375 -14.664 1 95.88 120 LEU A C 1
ATOM 965 O O . LEU A 1 120 ? -12.328 -18.953 -13.594 1 95.88 120 LEU A O 1
ATOM 969 N N . PHE A 1 121 ? -11.32 -18.766 -15.648 1 95.88 121 PHE A N 1
ATOM 970 C CA . PHE A 1 121 ? -10.43 -19.906 -15.508 1 95.88 121 PHE A CA 1
ATOM 971 C C . PHE A 1 121 ? -9.023 -19.578 -15.984 1 95.88 121 PHE A C 1
ATOM 973 O O . PHE A 1 121 ? -8.852 -18.703 -16.844 1 95.88 121 PHE A O 1
ATOM 980 N N . LEU A 1 122 ? -8.102 -20.281 -15.359 1 97 122 LEU A N 1
ATOM 981 C CA . LEU A 1 122 ? -6.781 -20.203 -15.977 1 97 122 LEU A CA 1
ATOM 982 C C . LEU A 1 122 ? -6.727 -21.031 -17.25 1 97 122 LEU A C 1
ATOM 984 O O . LEU A 1 122 ? -7.316 -22.109 -17.328 1 97 122 LEU A O 1
ATOM 988 N N . SER A 1 123 ? -5.965 -20.516 -18.266 1 95.94 123 SER A N 1
ATOM 989 C CA . SER A 1 123 ? -5.551 -21.359 -19.391 1 95.94 123 SER A CA 1
ATOM 990 C C . SER A 1 123 ? -4.453 -22.328 -18.969 1 95.94 123 SER A C 1
ATOM 992 O O . SER A 1 123 ? -4.004 -22.297 -17.812 1 95.94 123 SER A O 1
ATOM 994 N N . GLU A 1 124 ? -4.09 -23.219 -19.875 1 94.88 124 GLU A N 1
ATOM 995 C CA . GLU A 1 124 ? -2.953 -24.094 -19.609 1 94.88 124 GLU A CA 1
ATOM 996 C C . GLU A 1 124 ? -1.68 -23.281 -19.375 1 94.88 124 GLU A C 1
ATOM 998 O O . GLU A 1 124 ? -0.903 -23.594 -18.469 1 94.88 124 GLU A O 1
ATOM 1003 N N . ALA A 1 125 ? -1.564 -22.25 -20.141 1 96.19 125 ALA A N 1
ATOM 1004 C CA . ALA A 1 125 ? -0.411 -21.375 -19.984 1 96.19 125 ALA A CA 1
ATOM 1005 C C . ALA A 1 125 ? -0.465 -20.641 -18.641 1 96.19 125 ALA A C 1
ATOM 1007 O O . ALA A 1 125 ? 0.567 -20.422 -18 1 96.19 125 ALA A O 1
ATOM 1008 N N . GLY A 1 126 ? -1.674 -20.234 -18.25 1 96.75 126 GLY A N 1
ATOM 1009 C CA . GLY A 1 126 ? -1.862 -19.594 -16.953 1 96.75 126 GLY A CA 1
ATOM 1010 C C . GLY A 1 126 ? -1.521 -20.5 -15.781 1 96.75 126 GLY A C 1
ATOM 1011 O O . GLY A 1 126 ? -0.875 -20.078 -14.828 1 96.75 126 GLY A O 1
ATOM 1012 N N . VAL A 1 127 ? -1.91 -21.734 -15.922 1 95.88 127 VAL A N 1
ATOM 1013 C CA . VAL A 1 127 ? -1.611 -22.719 -14.891 1 95.88 127 VAL A CA 1
ATOM 1014 C C . VAL A 1 127 ? -0.101 -22.922 -14.789 1 95.88 127 VAL A C 1
ATOM 1016 O O . VAL A 1 127 ? 0.458 -22.922 -13.688 1 95.88 127 VAL A O 1
ATOM 1019 N N . ASP A 1 128 ? 0.479 -23.078 -15.906 1 95.94 128 ASP A N 1
ATOM 1020 C CA . ASP A 1 128 ? 1.924 -23.281 -15.945 1 95.94 128 ASP A CA 1
ATOM 1021 C C . ASP A 1 128 ? 2.66 -22.109 -15.305 1 95.94 128 ASP A C 1
ATOM 1023 O O . ASP A 1 128 ? 3.574 -22.297 -14.5 1 95.94 128 ASP A O 1
ATOM 1027 N N . LEU A 1 129 ? 2.252 -20.938 -15.602 1 96.38 129 LEU A N 1
ATOM 1028 C CA . LEU A 1 129 ? 2.887 -19.75 -15.055 1 96.38 129 LEU A CA 1
ATOM 1029 C C . LEU A 1 129 ? 2.752 -19.703 -13.539 1 96.38 129 LEU A C 1
ATOM 1031 O O . LEU A 1 129 ? 3.73 -19.453 -12.836 1 96.38 129 LEU A O 1
ATOM 1035 N N . VAL A 1 130 ? 1.576 -19.938 -13.039 1 96.06 130 VAL A N 1
ATOM 1036 C CA . VAL A 1 130 ? 1.321 -19.875 -11.609 1 96.06 130 VAL A CA 1
ATOM 1037 C C . VAL A 1 130 ? 2.141 -20.938 -10.883 1 96.06 130 VAL A C 1
ATOM 1039 O O . VAL A 1 130 ? 2.721 -20.672 -9.828 1 96.06 130 VAL A O 1
ATOM 1042 N N . ARG A 1 131 ? 2.221 -22.062 -11.461 1 95.06 131 ARG A N 1
ATOM 1043 C CA . ARG A 1 131 ? 2.992 -23.141 -10.852 1 95.06 131 ARG A CA 1
ATOM 1044 C C . ARG A 1 131 ? 4.473 -22.781 -10.781 1 95.06 131 ARG A C 1
ATOM 1046 O O . ARG A 1 131 ? 5.125 -23.016 -9.758 1 95.06 131 ARG A O 1
ATOM 1053 N N . ARG A 1 132 ? 4.938 -22.219 -11.812 1 94.62 132 ARG A N 1
ATOM 1054 C CA . ARG A 1 132 ? 6.344 -21.828 -11.867 1 94.62 132 ARG A CA 1
ATOM 1055 C C . ARG A 1 132 ? 6.617 -20.656 -10.922 1 94.62 132 ARG A C 1
ATOM 1057 O O . ARG A 1 132 ? 7.723 -20.531 -10.391 1 94.62 132 ARG A O 1
ATOM 1064 N N . ALA A 1 133 ? 5.637 -19.859 -10.68 1 94.88 133 ALA A N 1
ATOM 1065 C CA . ALA A 1 133 ? 5.793 -18.672 -9.859 1 94.88 133 ALA A CA 1
ATOM 1066 C C . ALA A 1 133 ? 5.688 -19 -8.375 1 94.88 133 ALA A C 1
ATOM 1068 O O . ALA A 1 133 ? 6.145 -18.219 -7.527 1 94.88 133 ALA A O 1
ATOM 1069 N N . GLU A 1 134 ? 5.078 -20.078 -8.039 1 93.62 134 GLU A N 1
ATOM 1070 C CA . GLU A 1 134 ? 4.746 -20.422 -6.66 1 93.62 134 GLU A CA 1
ATOM 1071 C C . GLU A 1 134 ? 5.996 -20.5 -5.789 1 93.62 134 GLU A C 1
ATOM 1073 O O . GLU A 1 134 ? 6.07 -19.844 -4.746 1 93.62 134 GLU A O 1
ATOM 1078 N N . PRO A 1 135 ? 7.066 -21.266 -6.23 1 93.88 135 PRO A N 1
ATOM 1079 C CA . PRO A 1 135 ? 8.266 -21.328 -5.398 1 93.88 135 PRO A CA 1
ATOM 1080 C C . PRO A 1 135 ? 8.93 -19.953 -5.227 1 93.88 135 PRO A C 1
ATOM 1082 O O . PRO A 1 135 ? 9.531 -19.688 -4.18 1 93.88 135 PRO A O 1
ATOM 1085 N N . LEU A 1 136 ? 8.812 -19.141 -6.219 1 92.94 136 LEU A N 1
ATOM 1086 C CA . LEU A 1 136 ? 9.398 -17.812 -6.156 1 92.94 136 LEU A CA 1
ATOM 1087 C C . LEU A 1 136 ? 8.703 -16.953 -5.105 1 92.94 136 LEU A C 1
ATOM 1089 O O . LEU A 1 136 ? 9.352 -16.219 -4.363 1 92.94 136 LEU A O 1
ATOM 1093 N N . GLY A 1 137 ? 7.387 -17.031 -5.031 1 94 137 GLY A N 1
ATOM 1094 C CA . GLY A 1 137 ? 6.645 -16.328 -4 1 94 137 GLY A CA 1
ATOM 1095 C C . GLY A 1 137 ? 7.059 -16.719 -2.594 1 94 137 GLY A C 1
ATOM 1096 O O . GLY A 1 137 ? 7.234 -15.852 -1.731 1 94 137 GLY A O 1
ATOM 1097 N N . ILE A 1 138 ? 7.238 -17.953 -2.422 1 94.5 138 ILE A N 1
ATOM 1098 C CA . ILE A 1 138 ? 7.645 -18.484 -1.125 1 94.5 138 ILE A CA 1
ATOM 1099 C C . ILE A 1 138 ? 9.039 -17.984 -0.77 1 94.5 138 ILE A C 1
ATOM 1101 O O . ILE A 1 138 ? 9.273 -17.531 0.354 1 94.5 138 ILE A O 1
ATOM 1105 N N . GLU A 1 139 ? 9.914 -17.984 -1.728 1 93.62 139 GLU A N 1
ATOM 1106 C CA . GLU A 1 139 ? 11.289 -17.516 -1.534 1 93.62 139 GLU A CA 1
ATOM 1107 C C . GLU A 1 139 ? 11.312 -16.016 -1.218 1 93.62 139 GLU A C 1
ATOM 1109 O O . GLU A 1 139 ? 12.039 -15.578 -0.321 1 93.62 139 GLU A O 1
ATOM 1114 N N . LEU A 1 140 ? 10.562 -15.273 -1.94 1 93.25 140 LEU A N 1
ATOM 1115 C CA . LEU A 1 140 ? 10.531 -13.828 -1.734 1 93.25 140 LEU A CA 1
ATOM 1116 C C . LEU A 1 140 ? 10 -13.492 -0.344 1 93.25 140 LEU A C 1
ATOM 1118 O O . LEU A 1 140 ? 10.547 -12.617 0.337 1 93.25 140 LEU A O 1
ATOM 1122 N N . GLU A 1 141 ? 8.945 -14.148 0.083 1 94.5 141 GLU A N 1
ATOM 1123 C CA . GLU A 1 141 ? 8.414 -13.914 1.423 1 94.5 141 GLU A CA 1
ATOM 1124 C C . GLU A 1 141 ? 9.445 -14.258 2.492 1 94.5 141 GLU A C 1
ATOM 1126 O O . GLU A 1 141 ? 9.648 -13.492 3.439 1 94.5 141 GLU A O 1
ATOM 1131 N N . ALA A 1 142 ? 10.094 -15.391 2.326 1 94.25 142 ALA A N 1
ATOM 1132 C CA . ALA A 1 142 ? 11.117 -15.812 3.279 1 94.25 142 ALA A CA 1
ATOM 1133 C C . ALA A 1 142 ? 12.242 -14.789 3.371 1 94.25 142 ALA A C 1
ATOM 1135 O O . ALA A 1 142 ? 12.734 -14.492 4.465 1 94.25 142 ALA A O 1
ATOM 1136 N N . GLY A 1 143 ? 12.672 -14.273 2.234 1 93 143 GLY A N 1
ATOM 1137 C CA . GLY A 1 143 ? 13.695 -13.242 2.201 1 93 143 GLY A CA 1
ATOM 1138 C C . GLY A 1 143 ? 13.305 -11.984 2.943 1 93 143 GLY A C 1
ATOM 1139 O O . GLY A 1 143 ? 14.141 -11.359 3.605 1 93 143 GLY A O 1
ATOM 1140 N N . PHE A 1 144 ? 12.086 -11.648 2.85 1 93.06 144 PHE A N 1
ATOM 1141 C CA . PHE A 1 144 ? 11.57 -10.445 3.504 1 93.06 144 PHE A CA 1
ATOM 1142 C C . PHE A 1 144 ? 11.453 -10.664 5.008 1 93.06 144 PHE A C 1
ATOM 1144 O O . PHE A 1 144 ? 11.68 -9.742 5.793 1 93.06 144 PHE A O 1
ATOM 1151 N N . LEU A 1 145 ? 11.133 -11.867 5.438 1 96.56 145 LEU A N 1
ATOM 1152 C CA . LEU A 1 145 ? 10.82 -12.141 6.836 1 96.56 145 LEU A CA 1
ATOM 1153 C C . LEU A 1 145 ? 12.039 -12.688 7.57 1 96.56 145 LEU A C 1
ATOM 1155 O O . LEU A 1 145 ? 11.977 -12.984 8.766 1 96.56 145 LEU A O 1
ATOM 1159 N N . HIS A 1 146 ? 13.164 -12.773 6.926 1 95.31 146 HIS A N 1
ATOM 1160 C CA . HIS A 1 146 ? 14.344 -13.438 7.457 1 95.31 146 HIS A CA 1
ATOM 1161 C C . HIS A 1 146 ? 14.797 -12.797 8.758 1 95.31 146 HIS A C 1
ATOM 1163 O O . HIS A 1 146 ? 15.438 -13.445 9.594 1 95.31 146 HIS A O 1
ATOM 1169 N N . CYS A 1 147 ? 14.531 -11.562 9 1 97.44 147 CYS A N 1
ATOM 1170 C CA . CYS A 1 147 ? 14.984 -10.812 10.164 1 97.44 147 CYS A CA 1
ATOM 1171 C C . CYS A 1 147 ? 14.086 -11.078 11.367 1 97.44 147 CYS A C 1
ATOM 1173 O O . CYS A 1 147 ? 14.367 -10.609 12.469 1 97.44 147 CYS A O 1
ATOM 1175 N N . LEU A 1 148 ? 13.07 -11.883 11.18 1 98.12 148 LEU A N 1
ATOM 1176 C CA . LEU A 1 148 ? 12.109 -12.141 12.25 1 98.12 148 LEU A CA 1
ATOM 1177 C C . LEU A 1 148 ? 12.203 -13.578 12.727 1 98.12 148 LEU A C 1
ATOM 1179 O O . LEU A 1 148 ? 12.445 -14.492 11.93 1 98.12 148 LEU A O 1
ATOM 1183 N N . THR A 1 149 ? 11.953 -13.781 14 1 97.88 149 THR A N 1
ATOM 1184 C CA . THR A 1 149 ? 11.797 -15.117 14.547 1 97.88 149 THR A CA 1
ATOM 1185 C C . THR A 1 149 ? 10.422 -15.688 14.203 1 97.88 149 THR A C 1
ATOM 1187 O O . THR A 1 149 ? 9.5 -14.938 13.867 1 97.88 149 THR A O 1
ATOM 1190 N N . PRO A 1 150 ? 10.266 -16.984 14.312 1 97.06 150 PRO A N 1
ATOM 1191 C CA . PRO A 1 150 ? 8.945 -17.578 14.086 1 97.06 150 PRO A CA 1
ATOM 1192 C C . PRO A 1 150 ? 7.871 -16.984 15 1 97.06 150 PRO A C 1
ATOM 1194 O O . PRO A 1 150 ? 6.734 -16.781 14.57 1 97.06 150 PRO A O 1
ATOM 1197 N N . ALA A 1 151 ? 8.242 -16.688 16.188 1 97.38 151 ALA A N 1
ATOM 1198 C CA . ALA A 1 151 ? 7.301 -16.094 17.125 1 97.38 151 ALA A CA 1
ATOM 1199 C C . ALA A 1 151 ? 6.887 -14.695 16.688 1 97.38 151 ALA A C 1
ATOM 1201 O O . ALA A 1 151 ? 5.715 -14.32 16.797 1 97.38 151 ALA A O 1
ATOM 1202 N N . GLU A 1 152 ? 7.84 -13.898 16.203 1 97.56 152 GLU A N 1
ATOM 1203 C CA . GLU A 1 152 ? 7.547 -12.562 15.703 1 97.56 152 GLU A CA 1
ATOM 1204 C C . GLU A 1 152 ? 6.645 -12.617 14.477 1 97.56 152 GLU A C 1
ATOM 1206 O O . GLU A 1 152 ? 5.746 -11.789 14.32 1 97.56 152 GLU A O 1
ATOM 1211 N N . ILE A 1 153 ? 6.848 -13.617 13.648 1 97.5 153 ILE A N 1
ATOM 1212 C CA . ILE A 1 153 ? 6.043 -13.781 12.445 1 97.5 153 ILE A CA 1
ATOM 1213 C C . ILE A 1 153 ? 4.605 -14.117 12.828 1 97.5 153 ILE A C 1
ATOM 1215 O O . ILE A 1 153 ? 3.66 -13.531 12.289 1 97.5 153 ILE A O 1
ATOM 1219 N N . ASP A 1 154 ? 4.457 -15.008 13.734 1 97.19 154 ASP A N 1
ATOM 1220 C CA . ASP A 1 154 ? 3.127 -15.398 14.188 1 97.19 154 ASP A CA 1
ATOM 1221 C C . ASP A 1 154 ? 2.393 -14.219 14.82 1 97.19 154 ASP A C 1
ATOM 1223 O O . ASP A 1 154 ? 1.201 -14.023 14.578 1 97.19 154 ASP A O 1
ATOM 1227 N N . ALA A 1 155 ? 3.08 -13.477 15.594 1 97.62 155 ALA A N 1
ATOM 1228 C CA . ALA A 1 155 ? 2.49 -12.312 16.234 1 97.62 155 ALA A CA 1
ATOM 1229 C C . ALA A 1 155 ? 2.082 -11.258 15.211 1 97.62 155 ALA A C 1
ATOM 1231 O O . ALA A 1 155 ? 1.009 -10.664 15.32 1 97.62 155 ALA A O 1
ATOM 1232 N N . LEU A 1 156 ? 2.953 -11.055 14.242 1 98 156 LEU A N 1
ATOM 1233 C CA . LEU A 1 156 ? 2.646 -10.117 13.164 1 98 156 LEU A CA 1
ATOM 1234 C C . LEU A 1 156 ? 1.391 -10.547 12.414 1 98 156 LEU A C 1
ATOM 1236 O O . LEU A 1 156 ? 0.487 -9.734 12.195 1 98 156 LEU A O 1
ATOM 1240 N N . ARG A 1 157 ? 1.322 -11.781 12.062 1 97.5 157 ARG A N 1
ATOM 1241 C CA . ARG A 1 157 ? 0.16 -12.32 11.367 1 97.5 157 ARG A CA 1
ATOM 1242 C C . ARG A 1 157 ? -1.114 -12.102 12.18 1 97.5 157 ARG A C 1
ATOM 1244 O O . ARG A 1 157 ? -2.107 -11.594 11.656 1 97.5 157 ARG A O 1
ATOM 1251 N N . ALA A 1 158 ? -1.035 -12.453 13.422 1 97.88 158 ALA A N 1
ATOM 1252 C CA . ALA A 1 158 ? -2.205 -12.344 14.289 1 97.88 158 ALA A CA 1
ATOM 1253 C C . ALA A 1 158 ? -2.672 -10.891 14.391 1 97.88 158 ALA A C 1
ATOM 1255 O O . ALA A 1 158 ? -3.873 -10.617 14.336 1 97.88 158 ALA A O 1
ATOM 1256 N N . THR A 1 159 ? -1.73 -10.031 14.547 1 98.12 159 THR A N 1
ATOM 1257 C CA . THR A 1 159 ? -2.047 -8.609 14.703 1 98.12 159 THR A CA 1
ATOM 1258 C C . THR A 1 159 ? -2.65 -8.055 13.414 1 98.12 159 THR A C 1
ATOM 1260 O O . THR A 1 159 ? -3.637 -7.312 13.453 1 98.12 159 THR A O 1
ATOM 1263 N N . LEU A 1 160 ? -2.1 -8.398 12.266 1 96.94 160 LEU A N 1
ATOM 1264 C CA . LEU A 1 160 ? -2.604 -7.918 10.984 1 96.94 160 LEU A CA 1
ATOM 1265 C C . LEU A 1 160 ? -4.012 -8.438 10.719 1 96.94 160 LEU A C 1
ATOM 1267 O O . LEU A 1 160 ? -4.879 -7.691 10.266 1 96.94 160 LEU A O 1
ATOM 1271 N N . VAL A 1 161 ? -4.219 -9.656 11.055 1 96.06 161 VAL A N 1
ATOM 1272 C CA . VAL A 1 161 ? -5.539 -10.25 10.875 1 96.06 161 VAL A CA 1
ATOM 1273 C C . VAL A 1 161 ? -6.551 -9.531 11.766 1 96.06 161 VAL A C 1
ATOM 1275 O O . VAL A 1 161 ? -7.648 -9.188 11.32 1 96.06 161 VAL A O 1
ATOM 1278 N N . LYS A 1 162 ? -6.156 -9.289 12.984 1 97.44 162 LYS A N 1
ATOM 1279 C CA . LYS A 1 162 ? -7.012 -8.562 13.914 1 97.44 162 LYS A CA 1
ATOM 1280 C C . LYS A 1 162 ? -7.383 -7.188 13.367 1 97.44 162 LYS A C 1
ATOM 1282 O O . LYS A 1 162 ? -8.539 -6.777 13.43 1 97.44 162 LYS A O 1
ATOM 1287 N N . LEU A 1 163 ? -6.449 -6.465 12.828 1 96.56 163 LEU A N 1
ATOM 1288 C CA . LEU A 1 163 ? -6.664 -5.137 12.273 1 96.56 163 LEU A CA 1
ATOM 1289 C C . LEU A 1 163 ? -7.625 -5.188 11.094 1 96.56 163 LEU A C 1
ATOM 1291 O O . LEU A 1 163 ? -8.562 -4.387 11.008 1 96.56 163 LEU A O 1
ATOM 1295 N N . ILE A 1 164 ? -7.398 -6.129 10.211 1 93.94 164 ILE A N 1
ATOM 1296 C CA . ILE A 1 164 ? -8.195 -6.258 8.992 1 93.94 164 ILE A CA 1
ATOM 1297 C C . ILE A 1 164 ? -9.633 -6.621 9.352 1 93.94 164 ILE A C 1
ATOM 1299 O O . ILE A 1 164 ? -10.578 -6.039 8.82 1 93.94 164 ILE A O 1
ATOM 1303 N N . GLU A 1 165 ? -9.766 -7.523 10.281 1 94.81 165 GLU A N 1
ATOM 1304 C CA . GLU A 1 165 ? -11.102 -7.953 10.695 1 94.81 165 GLU A CA 1
ATOM 1305 C C . GLU A 1 165 ? -11.844 -6.836 11.414 1 94.81 165 GLU A C 1
ATOM 1307 O O . GLU A 1 165 ? -13.039 -6.645 11.203 1 94.81 165 GLU A O 1
ATOM 1312 N N . ALA A 1 166 ? -11.156 -6.152 12.289 1 95.75 166 ALA A N 1
ATOM 1313 C CA . ALA A 1 166 ? -11.773 -5.039 13.008 1 95.75 166 ALA A CA 1
ATOM 1314 C C . ALA A 1 166 ? -12.234 -3.951 12.039 1 95.75 166 ALA A C 1
ATOM 1316 O O . ALA A 1 166 ? -13.312 -3.375 12.211 1 95.75 166 ALA A O 1
ATOM 1317 N N . GLU A 1 167 ? -11.32 -3.641 11.055 1 93.38 167 GLU A N 1
ATOM 1318 C CA . GLU A 1 167 ? -11.695 -2.656 10.039 1 93.38 167 GLU A CA 1
ATOM 1319 C C . GLU A 1 167 ? -12.938 -3.104 9.273 1 93.38 167 GLU A C 1
ATOM 1321 O O . GLU A 1 167 ? -13.859 -2.312 9.047 1 93.38 167 GLU A O 1
ATOM 1326 N N . ALA A 1 168 ? -13.039 -4.34 8.914 1 90.12 168 ALA A N 1
ATOM 1327 C CA . ALA A 1 168 ? -14.188 -4.883 8.18 1 90.12 168 ALA A CA 1
ATOM 1328 C C . ALA A 1 168 ? -15.461 -4.797 9.016 1 90.12 168 ALA A C 1
ATOM 1330 O O . ALA A 1 168 ? -16.531 -4.453 8.492 1 90.12 168 ALA A O 1
ATOM 1331 N N . ALA A 1 169 ? -15.336 -5.031 10.258 1 94.19 169 ALA A N 1
ATOM 1332 C CA . ALA A 1 169 ? -16.484 -5.055 11.164 1 94.19 169 ALA A CA 1
ATOM 1333 C C . ALA A 1 169 ? -17 -3.641 11.422 1 94.19 169 ALA A C 1
ATOM 1335 O O . ALA A 1 169 ? -18.141 -3.463 11.875 1 94.19 169 ALA A O 1
ATOM 1336 N N . SER A 1 170 ? -16.172 -2.666 11.18 1 94.5 170 SER A N 1
ATOM 1337 C CA . SER A 1 170 ? -16.547 -1.3 11.523 1 94.5 170 SER A CA 1
ATOM 1338 C C . SER A 1 170 ? -16.922 -0.498 10.289 1 94.5 170 SER A C 1
ATOM 1340 O O . SER A 1 170 ? -17.031 0.729 10.344 1 94.5 170 SER A O 1
ATOM 1342 N N . ARG A 1 171 ? -17.062 -1.105 9.141 1 90.94 171 ARG A N 1
ATOM 1343 C CA . ARG A 1 171 ? -17.297 -0.412 7.875 1 90.94 171 ARG A CA 1
ATOM 1344 C C . ARG A 1 171 ? -18.594 0.372 7.91 1 90.94 171 ARG A C 1
ATOM 1346 O O . ARG A 1 171 ? -18.656 1.514 7.449 1 90.94 171 ARG A O 1
ATOM 1353 N N . GLU A 1 172 ? -19.609 -0.223 8.5 1 92.5 172 GLU A N 1
ATOM 1354 C CA . GLU A 1 172 ? -20.891 0.468 8.578 1 92.5 172 GLU A CA 1
ATOM 1355 C C . GLU A 1 172 ? -20.812 1.692 9.484 1 92.5 172 GLU A C 1
ATOM 1357 O O . GLU A 1 172 ? -21.297 2.766 9.133 1 92.5 172 GLU A O 1
ATOM 1362 N N . SER A 1 173 ? -20.25 1.485 10.656 1 93.62 173 SER A N 1
ATOM 1363 C CA . SER A 1 173 ? -20.109 2.605 11.578 1 93.62 173 SER A CA 1
ATOM 1364 C C . SER A 1 173 ? -19.234 3.707 10.969 1 93.62 173 SER A C 1
ATOM 1366 O O . SER A 1 173 ? -19.484 4.895 11.211 1 93.62 173 SER A O 1
ATOM 1368 N N . PHE A 1 174 ? -18.312 3.352 10.195 1 93.06 174 PHE A N 1
ATOM 1369 C CA . PHE A 1 174 ? -17.438 4.332 9.539 1 93.06 174 PHE A CA 1
ATOM 1370 C C . PHE A 1 174 ? -18.219 5.133 8.508 1 93.06 174 PHE A C 1
ATOM 1372 O O . PHE A 1 174 ? -18.062 6.352 8.398 1 93.06 174 PHE A O 1
ATOM 1379 N N . GLU A 1 175 ? -19.016 4.484 7.75 1 92.81 175 GLU A N 1
ATOM 1380 C CA . GLU A 1 175 ? -19.844 5.184 6.77 1 92.81 175 GLU A CA 1
ATOM 1381 C C . GLU A 1 175 ? -20.75 6.203 7.441 1 92.81 175 GLU A C 1
ATOM 1383 O O . GLU A 1 175 ? -20.969 7.297 6.922 1 92.81 175 GLU A O 1
ATOM 1388 N N . ARG A 1 176 ? -21.312 5.789 8.57 1 93.25 176 ARG A N 1
ATOM 1389 C CA . ARG A 1 176 ? -22.141 6.715 9.344 1 93.25 176 ARG A CA 1
ATOM 1390 C C . ARG A 1 176 ? -21.312 7.91 9.82 1 93.25 176 ARG A C 1
ATOM 1392 O O . ARG A 1 176 ? -21.781 9.047 9.789 1 93.25 176 ARG A O 1
ATOM 1399 N N . TYR A 1 177 ? -20.156 7.59 10.234 1 91.81 177 TYR A N 1
ATOM 1400 C CA . TYR A 1 177 ? -19.25 8.648 10.656 1 91.81 177 TYR A CA 1
ATOM 1401 C C . TYR A 1 177 ? -18.953 9.609 9.516 1 91.81 177 TYR A C 1
ATOM 1403 O O . TYR A 1 177 ? -19 10.828 9.703 1 91.81 177 TYR A O 1
ATOM 1411 N N . LEU A 1 178 ? -18.672 9.133 8.328 1 91.19 178 LEU A N 1
ATOM 1412 C CA . LEU A 1 178 ? -18.391 9.961 7.16 1 91.19 178 LEU A CA 1
ATOM 1413 C C . LEU A 1 178 ? -19.609 10.82 6.801 1 91.19 178 LEU A C 1
ATOM 1415 O O . LEU A 1 178 ? -19.453 11.984 6.426 1 91.19 178 LEU A O 1
ATOM 1419 N N . GLN A 1 179 ? -20.734 10.242 6.926 1 91.38 179 GLN A N 1
ATOM 1420 C CA . GLN A 1 179 ? -21.969 10.977 6.652 1 91.38 179 GLN A CA 1
ATOM 1421 C C . GLN A 1 179 ? -22.141 12.148 7.625 1 91.38 179 GLN A C 1
ATOM 1423 O O . GLN A 1 179 ? -22.531 13.242 7.219 1 91.38 179 GLN A O 1
ATOM 1428 N N . LYS A 1 180 ? -21.875 11.945 8.836 1 90.31 180 LYS A N 1
ATOM 1429 C CA . LYS A 1 180 ? -21.969 12.992 9.844 1 90.31 180 LYS A CA 1
ATOM 1430 C C . LYS A 1 180 ? -20.969 14.109 9.57 1 90.31 180 LYS A C 1
ATOM 1432 O O . LYS A 1 180 ? -21.266 15.289 9.789 1 90.31 180 LYS A O 1
ATOM 1437 N N . LEU A 1 181 ? -19.812 13.75 9.117 1 86.44 181 LEU A N 1
ATOM 1438 C CA . LEU A 1 181 ? -18.812 14.734 8.758 1 86.44 181 LEU A CA 1
ATOM 1439 C C . LEU A 1 181 ? -19.297 15.633 7.625 1 86.44 181 LEU A C 1
ATOM 1441 O O . LEU A 1 181 ? -19.031 16.844 7.629 1 86.44 181 LEU A O 1
ATOM 1445 N N . ARG A 1 182 ? -19.906 15.055 6.711 1 84.94 182 ARG A N 1
ATOM 1446 C CA . ARG A 1 182 ? -20.438 15.789 5.562 1 84.94 182 ARG A CA 1
ATOM 1447 C C . ARG A 1 182 ? -21.516 16.766 5.988 1 84.94 182 ARG A C 1
ATOM 1449 O O . ARG A 1 182 ? -21.594 17.891 5.48 1 84.94 182 ARG A O 1
ATOM 1456 N N . GLU A 1 183 ? -22.266 16.328 6.875 1 83.81 183 GLU A N 1
ATOM 1457 C CA . GLU A 1 183 ? -23.359 17.156 7.355 1 83.81 183 GLU A CA 1
ATOM 1458 C C . GLU A 1 183 ? -22.859 18.328 8.203 1 83.81 183 GLU A C 1
ATOM 1460 O O . GLU A 1 183 ? -23.406 19.438 8.141 1 83.81 183 GLU A O 1
ATOM 1465 N N . ARG A 1 184 ? -21.891 18.109 9.008 1 73.62 184 ARG A N 1
ATOM 1466 C CA . ARG A 1 184 ? -21.328 19.156 9.844 1 73.62 184 ARG A CA 1
ATOM 1467 C C . ARG A 1 184 ? -20.531 20.156 9 1 73.62 184 ARG A C 1
ATOM 1469 O O . ARG A 1 184 ? -20.422 21.328 9.359 1 73.62 184 ARG A O 1
ATOM 1476 N N . GLY A 1 185 ? -19.734 19.688 8.078 1 64.81 185 GLY A N 1
ATOM 1477 C CA . GLY A 1 185 ? -19 20.594 7.191 1 64.81 185 GLY A CA 1
ATOM 1478 C C . GLY A 1 185 ? -19.922 21.484 6.379 1 64.81 185 GLY A C 1
ATOM 1479 O O . GLY A 1 185 ? -19.531 22.594 6.008 1 64.81 185 GLY A O 1
ATOM 1480 N N . THR A 1 186 ? -21.094 21 5.965 1 55.91 186 THR A N 1
ATOM 1481 C CA . THR A 1 186 ? -22.078 21.828 5.277 1 55.91 186 THR A CA 1
ATOM 1482 C C . THR A 1 186 ? -22.703 22.828 6.234 1 55.91 186 THR A C 1
ATOM 1484 O O . THR A 1 186 ? -23.172 23.891 5.809 1 55.91 186 THR A O 1
ATOM 1487 N N . THR A 1 187 ? -22.781 22.594 7.473 1 45.16 187 THR A N 1
ATOM 1488 C CA . THR A 1 187 ? -23.484 23.484 8.398 1 45.16 187 THR A CA 1
ATOM 1489 C C . THR A 1 187 ? -22.516 24.531 8.961 1 45.16 187 THR A C 1
ATOM 1491 O O . THR A 1 187 ? -22.062 24.406 10.102 1 45.16 187 THR A O 1
ATOM 1494 N N . THR A 1 188 ? -21.344 24.719 8.508 1 41.44 188 THR A N 1
ATOM 1495 C CA . THR A 1 188 ? -20.719 25.922 9.031 1 41.44 188 THR A CA 1
ATOM 1496 C C . THR A 1 188 ? -21.562 27.156 8.688 1 41.44 188 THR A C 1
ATOM 1498 O O . THR A 1 188 ? -21.812 27.438 7.516 1 41.44 188 THR A O 1
ATOM 1501 N N . PRO A 1 189 ? -22.125 27.734 9.797 1 38.91 189 PRO A N 1
ATOM 1502 C CA . PRO A 1 189 ? -22.812 29.016 9.562 1 38.91 189 PRO A CA 1
ATOM 1503 C C . PRO A 1 189 ? -21.891 30.062 8.945 1 38.91 189 PRO A C 1
ATOM 1505 O O . PRO A 1 189 ? -20.672 30 9.125 1 38.91 189 PRO A O 1
ATOM 1508 N N . MET B 1 1 ? -23.562 -21.984 -51.75 1 28.27 1 MET B N 1
ATOM 1509 C CA . MET B 1 1 ? -22.688 -22.469 -50.688 1 28.27 1 MET B CA 1
ATOM 1510 C C . MET B 1 1 ? -23.438 -22.594 -49.375 1 28.27 1 MET B C 1
ATOM 1512 O O . MET B 1 1 ? -23.984 -21.609 -48.875 1 28.27 1 MET B O 1
ATOM 1516 N N . ALA B 1 2 ? -23.984 -23.703 -49 1 46.94 2 ALA B N 1
ATOM 1517 C CA . ALA B 1 2 ? -25.031 -24.062 -48.031 1 46.94 2 ALA B CA 1
ATOM 1518 C C . ALA B 1 2 ? -24.594 -23.797 -46.594 1 46.94 2 ALA B C 1
ATOM 1520 O O . ALA B 1 2 ? -23.469 -24.109 -46.219 1 46.94 2 ALA B O 1
ATOM 1521 N N . GLN B 1 3 ? -25.234 -22.844 -45.969 1 46.88 3 GLN B N 1
ATOM 1522 C CA . GLN B 1 3 ? -25.078 -22.453 -44.562 1 46.88 3 GLN B CA 1
ATOM 1523 C C . GLN B 1 3 ? -25.125 -23.672 -43.656 1 46.88 3 GLN B C 1
ATOM 1525 O O . GLN B 1 3 ? -26 -24.516 -43.781 1 46.88 3 GLN B O 1
ATOM 1530 N N . PRO B 1 4 ? -24.031 -24.047 -43.031 1 54.09 4 PRO B N 1
ATOM 1531 C CA . PRO B 1 4 ? -24.141 -25.25 -42.219 1 54.09 4 PRO B CA 1
ATOM 1532 C C . PRO B 1 4 ? -25.297 -25.172 -41.219 1 54.09 4 PRO B C 1
ATOM 1534 O O . PRO B 1 4 ? -25.672 -24.078 -40.781 1 54.09 4 PRO B O 1
ATOM 1537 N N . PRO B 1 5 ? -26.109 -26.156 -40.969 1 51.62 5 PRO B N 1
ATOM 1538 C CA . PRO B 1 5 ? -27.344 -26.125 -40.156 1 51.62 5 PRO B CA 1
ATOM 1539 C C . PRO B 1 5 ? -27.094 -25.75 -38.719 1 51.62 5 PRO B C 1
ATOM 1541 O O . PRO B 1 5 ? -26 -26.016 -38.188 1 51.62 5 PRO B O 1
ATOM 1544 N N . ARG B 1 6 ? -27.922 -24.984 -38 1 53 6 ARG B N 1
ATOM 1545 C CA . ARG B 1 6 ? -27.969 -24.406 -36.656 1 53 6 ARG B CA 1
ATOM 1546 C C . ARG B 1 6 ? -27.703 -25.469 -35.594 1 53 6 ARG B C 1
ATOM 1548 O O . ARG B 1 6 ? -27.297 -25.156 -34.469 1 53 6 ARG B O 1
ATOM 1555 N N . ARG B 1 7 ? -28.016 -26.656 -35.875 1 55.28 7 ARG B N 1
ATOM 1556 C CA . ARG B 1 7 ? -27.891 -27.734 -34.938 1 55.28 7 ARG B CA 1
ATOM 1557 C C . ARG B 1 7 ? -26.438 -28.094 -34.656 1 55.28 7 ARG B C 1
ATOM 1559 O O . ARG B 1 7 ? -26.062 -28.453 -33.562 1 55.28 7 ARG B O 1
ATOM 1566 N N . SER B 1 8 ? -25.641 -27.969 -35.594 1 53.31 8 SER B N 1
ATOM 1567 C CA . SER B 1 8 ? -24.25 -28.344 -35.469 1 53.31 8 SER B CA 1
ATOM 1568 C C . SER B 1 8 ? -23.484 -27.344 -34.625 1 53.31 8 SER B C 1
ATOM 1570 O O . SER B 1 8 ? -22.594 -27.703 -33.844 1 53.31 8 SER B O 1
ATOM 1572 N N . LEU B 1 9 ? -23.859 -26.109 -34.688 1 54.75 9 LEU B N 1
ATOM 1573 C CA . LEU B 1 9 ? -23.203 -25.094 -33.875 1 54.75 9 LEU B CA 1
ATOM 1574 C C . LEU B 1 9 ? -23.594 -25.266 -32.406 1 54.75 9 LEU B C 1
ATOM 1576 O O . LEU B 1 9 ? -22.766 -25.078 -31.516 1 54.75 9 LEU B O 1
ATOM 1580 N N . LEU B 1 10 ? -24.844 -25.672 -32.281 1 54.16 10 LEU B N 1
ATOM 1581 C CA . LEU B 1 10 ? -25.312 -25.938 -30.922 1 54.16 10 LEU B CA 1
ATOM 1582 C C . LEU B 1 10 ? -24.594 -27.141 -30.328 1 54.16 10 LEU B C 1
ATOM 1584 O O . LEU B 1 10 ? -24.219 -27.125 -29.141 1 54.16 10 LEU B O 1
ATOM 1588 N N . PHE B 1 11 ? -24.406 -28.125 -31.172 1 51.94 11 PHE B N 1
ATOM 1589 C CA . PHE B 1 11 ? -23.719 -29.312 -30.688 1 51.94 11 PHE B CA 1
ATOM 1590 C C . PHE B 1 11 ? -22.281 -28.984 -30.312 1 51.94 11 PHE B C 1
ATOM 1592 O O . PHE B 1 11 ? -21.781 -29.469 -29.297 1 51.94 11 PHE B O 1
ATOM 1599 N N . VAL B 1 12 ? -21.609 -28.234 -31.109 1 52.81 12 VAL B N 1
ATOM 1600 C CA . VAL B 1 12 ? -20.234 -27.844 -30.828 1 52.81 12 VAL B CA 1
ATOM 1601 C C . VAL B 1 12 ? -20.188 -26.984 -29.562 1 52.81 12 VAL B C 1
ATOM 1603 O O . VAL B 1 12 ? -19.281 -27.141 -28.734 1 52.81 12 VAL B O 1
ATOM 1606 N N . GLU B 1 13 ? -21.172 -26.141 -29.422 1 54.75 13 GLU B N 1
ATOM 1607 C CA . GLU B 1 13 ? -21.266 -25.328 -28.219 1 54.75 13 GLU B CA 1
ATOM 1608 C C . GLU B 1 13 ? -21.562 -26.203 -27 1 54.75 13 GLU B C 1
ATOM 1610 O O . GLU B 1 13 ? -20.969 -26 -25.938 1 54.75 13 GLU B O 1
ATOM 1615 N N . ILE B 1 14 ? -22.531 -27.062 -27.234 1 53.75 14 ILE B N 1
ATOM 1616 C CA . ILE B 1 14 ? -22.859 -27.969 -26.156 1 53.75 14 ILE B CA 1
ATOM 1617 C C . ILE B 1 14 ? -21.688 -28.906 -25.875 1 53.75 14 ILE B C 1
ATOM 1619 O O . ILE B 1 14 ? -21.359 -29.156 -24.719 1 53.75 14 ILE B O 1
ATOM 1623 N N . PHE B 1 15 ? -21.078 -29.391 -26.922 1 51.59 15 PHE B N 1
ATOM 1624 C CA . PHE B 1 15 ? -19.922 -30.266 -26.75 1 51.59 15 PHE B CA 1
ATOM 1625 C C . PHE B 1 15 ? -18.766 -29.531 -26.094 1 51.59 15 PHE B C 1
ATOM 1627 O O . PHE B 1 15 ? -18.109 -30.062 -25.203 1 51.59 15 PHE B O 1
ATOM 1634 N N . ASN B 1 16 ? -18.469 -28.391 -26.531 1 52.91 16 ASN B N 1
ATOM 1635 C CA . ASN B 1 16 ? -17.438 -27.578 -25.891 1 52.91 16 ASN B CA 1
ATOM 1636 C C . ASN B 1 16 ? -17.797 -27.266 -24.438 1 52.91 16 ASN B C 1
ATOM 1638 O O . ASN B 1 16 ? -16.922 -27.281 -23.562 1 52.91 16 ASN B O 1
ATOM 1642 N N . TYR B 1 17 ? -19.078 -27 -24.312 1 53.44 17 TYR B N 1
ATOM 1643 C CA . TYR B 1 17 ? -19.578 -26.781 -22.953 1 53.44 17 TYR B CA 1
ATOM 1644 C C . TYR B 1 17 ? -19.422 -28.031 -22.094 1 53.44 17 TYR B C 1
ATOM 1646 O O . TYR B 1 17 ? -19 -27.953 -20.938 1 53.44 17 TYR B O 1
ATOM 1654 N N . ARG B 1 18 ? -19.906 -29.125 -22.625 1 51.69 18 ARG B N 1
ATOM 1655 C CA . ARG B 1 18 ? -19.828 -30.375 -21.891 1 51.69 18 ARG B CA 1
ATOM 1656 C C . ARG B 1 18 ? -18.375 -30.797 -21.656 1 51.69 18 ARG B C 1
ATOM 1658 O O . ARG B 1 18 ? -18.031 -31.25 -20.578 1 51.69 18 ARG B O 1
ATOM 1665 N N . ILE B 1 19 ? -17.625 -30.797 -22.656 1 51.09 19 ILE B N 1
ATOM 1666 C CA . ILE B 1 19 ? -16.234 -31.203 -22.484 1 51.09 19 ILE B CA 1
ATOM 1667 C C . ILE B 1 19 ? -15.539 -30.266 -21.484 1 51.09 19 ILE B C 1
ATOM 1669 O O . ILE B 1 19 ? -14.75 -30.719 -20.656 1 51.09 19 ILE B O 1
ATOM 1673 N N . PHE B 1 20 ? -15.812 -29.078 -21.719 1 52.84 20 PHE B N 1
ATOM 1674 C CA . PHE B 1 20 ? -15.219 -28.141 -20.766 1 52.84 20 PHE B CA 1
ATOM 1675 C C . PHE B 1 20 ? -15.656 -28.453 -19.344 1 52.84 20 PHE B C 1
ATOM 1677 O O . PHE B 1 20 ? -14.859 -28.359 -18.406 1 52.84 20 PHE B O 1
ATOM 1684 N N . HIS B 1 21 ? -16.922 -28.656 -19.141 1 54.69 21 HIS B N 1
ATOM 1685 C CA . HIS B 1 21 ? -17.422 -29.016 -17.812 1 54.69 21 HIS B CA 1
ATOM 1686 C C . HIS B 1 21 ? -16.828 -30.328 -17.344 1 54.69 21 HIS B C 1
ATOM 1688 O O . HIS B 1 21 ? -16.672 -30.547 -16.141 1 54.69 21 HIS B O 1
ATOM 1694 N N . LEU B 1 22 ? -16.797 -31.203 -18.25 1 52.59 22 LEU B N 1
ATOM 1695 C CA . LEU B 1 22 ? -16.234 -32.5 -17.859 1 52.59 22 LEU B CA 1
ATOM 1696 C C . LEU B 1 22 ? -14.805 -32.344 -17.359 1 52.59 22 LEU B C 1
ATOM 1698 O O . LEU B 1 22 ? -14.344 -33.125 -16.531 1 52.59 22 LEU B O 1
ATOM 1702 N N . PHE B 1 23 ? -14.094 -31.328 -17.828 1 57.28 23 PHE B N 1
ATOM 1703 C CA . PHE B 1 23 ? -12.727 -31.203 -17.344 1 57.28 23 PHE B CA 1
ATOM 1704 C C . PHE B 1 23 ? -12.539 -29.922 -16.547 1 57.28 23 PHE B C 1
ATOM 1706 O O . PHE B 1 23 ? -11.867 -28.984 -17 1 57.28 23 PHE B O 1
ATOM 1713 N N . MET B 1 24 ? -13.516 -29.672 -15.727 1 62.47 24 MET B N 1
ATOM 1714 C CA . MET B 1 24 ? -13.375 -28.484 -14.867 1 62.47 24 MET B CA 1
ATOM 1715 C C . MET B 1 24 ? -11.969 -28.422 -14.281 1 62.47 24 MET B C 1
ATOM 1717 O O . MET B 1 24 ? -11.492 -29.375 -13.664 1 62.47 24 MET B O 1
ATOM 1721 N N . PRO B 1 25 ? -11.281 -27.469 -14.773 1 74.25 25 PRO B N 1
ATOM 1722 C CA . PRO B 1 25 ? -9.922 -27.391 -14.242 1 74.25 25 PRO B CA 1
ATOM 1723 C C . PRO B 1 25 ? -9.875 -27.422 -12.719 1 74.25 25 PRO B C 1
ATOM 1725 O O . PRO B 1 25 ? -10.797 -26.922 -12.055 1 74.25 25 PRO B O 1
ATOM 1728 N N . ARG B 1 26 ? -9.156 -28.281 -12.133 1 84.5 26 ARG B N 1
ATOM 1729 C CA . ARG B 1 26 ? -8.984 -28.453 -10.695 1 84.5 26 ARG B CA 1
ATOM 1730 C C . ARG B 1 26 ? -8.297 -27.25 -10.078 1 84.5 26 ARG B C 1
ATOM 1732 O O . ARG B 1 26 ? -7.414 -26.641 -10.695 1 84.5 26 ARG B O 1
ATOM 1739 N N 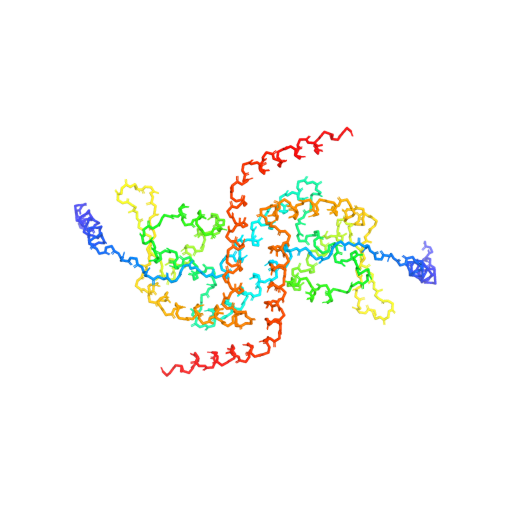. ALA B 1 27 ? -8.836 -26.938 -8.93 1 92.38 27 ALA B N 1
ATOM 1740 C CA . ALA B 1 27 ? -8.227 -25.859 -8.156 1 92.38 27 ALA B CA 1
ATOM 1741 C C . ALA B 1 27 ? -6.758 -26.156 -7.855 1 92.38 27 ALA B C 1
ATOM 1743 O O . ALA B 1 27 ? -6.414 -27.281 -7.496 1 92.38 27 ALA B O 1
ATOM 1744 N N . LEU B 1 28 ? -5.945 -25.203 -8.086 1 93.75 28 LEU B N 1
ATOM 1745 C CA . LEU B 1 28 ? -4.539 -25.344 -7.719 1 93.75 28 LEU B CA 1
ATOM 1746 C C . LEU B 1 28 ? -4.348 -25.172 -6.215 1 93.75 28 LEU B C 1
ATOM 1748 O O . LEU B 1 28 ? -5.008 -24.344 -5.59 1 93.75 28 LEU B O 1
ATOM 1752 N N . ARG B 1 29 ? -3.572 -25.984 -5.621 1 92 29 ARG B N 1
ATOM 1753 C CA . ARG B 1 29 ? -3.213 -25.844 -4.215 1 92 29 ARG B CA 1
ATOM 1754 C C . ARG B 1 29 ? -2.053 -24.859 -4.039 1 92 29 ARG B C 1
ATOM 1756 O O . ARG B 1 29 ? -0.887 -25.25 -4.125 1 92 29 ARG B O 1
ATOM 1763 N N . LEU B 1 30 ? -2.398 -23.688 -3.777 1 91.94 30 LEU B N 1
ATOM 1764 C CA . LEU B 1 30 ? -1.42 -22.609 -3.666 1 91.94 30 LEU B CA 1
ATOM 1765 C C . LEU B 1 30 ? -1.362 -22.078 -2.24 1 91.94 30 LEU B C 1
ATOM 1767 O O . LEU B 1 30 ? -2.367 -22.078 -1.525 1 91.94 30 LEU B O 1
ATOM 1771 N N . LYS B 1 31 ? -0.124 -21.656 -1.819 1 90.12 31 LYS B N 1
ATOM 1772 C CA . LYS B 1 31 ? -0.039 -20.922 -0.566 1 90.12 31 LYS B CA 1
ATOM 1773 C C . LYS B 1 31 ? -0.946 -19.688 -0.593 1 90.12 31 LYS B C 1
ATOM 1775 O O . LYS B 1 31 ? -0.998 -18.969 -1.594 1 90.12 31 LYS B O 1
ATOM 1780 N N . SER B 1 32 ? -1.723 -19.5 0.548 1 86 32 SER B N 1
ATOM 1781 C CA . SER B 1 32 ? -2.703 -18.422 0.549 1 86 32 SER B CA 1
ATOM 1782 C C . SER B 1 32 ? -2.496 -17.484 1.738 1 86 32 SER B C 1
ATOM 1784 O O . SER B 1 32 ? -3.17 -16.453 1.854 1 86 32 SER B O 1
ATOM 1786 N N . ASP B 1 33 ? -1.521 -17.734 2.543 1 88.31 33 ASP B N 1
ATOM 1787 C CA . ASP B 1 33 ? -1.391 -16.984 3.791 1 88.31 33 ASP B CA 1
ATOM 1788 C C . ASP B 1 33 ? -0.117 -16.141 3.797 1 88.31 33 ASP B C 1
ATOM 1790 O O . ASP B 1 33 ? 0.599 -16.094 4.801 1 88.31 33 ASP B O 1
ATOM 1794 N N . TYR B 1 34 ? 0.155 -15.531 2.711 1 92 34 TYR B N 1
ATOM 1795 C CA . TYR B 1 34 ? 1.332 -14.672 2.613 1 92 34 TYR B CA 1
ATOM 1796 C C . TYR B 1 34 ? 1.197 -13.453 3.52 1 92 34 TYR B C 1
ATOM 1798 O O . TYR B 1 34 ? 0.204 -12.727 3.449 1 92 34 TYR B O 1
ATOM 1806 N N . ILE B 1 35 ? 2.232 -13.219 4.277 1 93.69 35 ILE B N 1
ATOM 1807 C CA . ILE B 1 35 ? 2.234 -12.102 5.219 1 93.69 35 ILE B CA 1
ATOM 1808 C C . ILE B 1 35 ? 2.244 -10.781 4.453 1 93.69 35 ILE B C 1
ATOM 1810 O O . ILE B 1 35 ? 1.637 -9.797 4.887 1 93.69 35 ILE B O 1
ATOM 1814 N N . ASN B 1 36 ? 2.947 -10.766 3.355 1 90.44 36 ASN B N 1
ATOM 1815 C CA . ASN B 1 36 ? 3.006 -9.523 2.58 1 90.44 36 ASN B CA 1
ATOM 1816 C C . ASN B 1 36 ? 1.631 -9.133 2.051 1 90.44 36 ASN B C 1
ATOM 1818 O O . ASN B 1 36 ? 1.363 -7.949 1.83 1 90.44 36 ASN B O 1
ATOM 1822 N N . ILE B 1 37 ? 0.758 -10.094 1.807 1 88.06 37 ILE B N 1
ATOM 1823 C CA . ILE B 1 37 ? -0.611 -9.805 1.39 1 88.06 37 ILE B CA 1
ATOM 1824 C C . ILE B 1 37 ? -1.383 -9.18 2.547 1 88.06 37 ILE B C 1
ATOM 1826 O O . ILE B 1 37 ? -2.135 -8.219 2.354 1 88.06 37 ILE B O 1
ATOM 1830 N N . LEU B 1 38 ? -1.189 -9.688 3.73 1 92.06 38 LEU B N 1
ATOM 1831 C CA . LEU B 1 38 ? -1.816 -9.117 4.918 1 92.06 38 LEU B CA 1
ATOM 1832 C C . LEU B 1 38 ? -1.336 -7.688 5.152 1 92.06 38 LEU B C 1
ATOM 1834 O O . LEU B 1 38 ? -2.131 -6.812 5.5 1 92.06 38 LEU B O 1
ATOM 1838 N N . LEU B 1 39 ? -0.058 -7.461 4.957 1 94.12 39 LEU B N 1
ATOM 1839 C CA . LEU B 1 39 ? 0.499 -6.117 5.062 1 94.12 39 LEU B CA 1
ATOM 1840 C C . LEU B 1 39 ? -0.176 -5.168 4.078 1 94.12 39 LEU B C 1
ATOM 1842 O O . LEU B 1 39 ? -0.588 -4.07 4.453 1 94.12 39 LEU B O 1
ATOM 1846 N N . ASP B 1 40 ? -0.315 -5.598 2.871 1 90.56 40 ASP B N 1
ATOM 1847 C CA . ASP B 1 40 ? -0.928 -4.793 1.818 1 90.56 40 ASP B CA 1
ATOM 1848 C C . ASP B 1 40 ? -2.375 -4.449 2.162 1 90.56 40 ASP B C 1
ATOM 1850 O O . ASP B 1 40 ? -2.809 -3.311 1.986 1 90.56 40 ASP B O 1
ATOM 1854 N N . MET B 1 41 ? -3.074 -5.426 2.635 1 89.38 41 MET B N 1
ATOM 1855 C CA . MET B 1 41 ? -4.484 -5.227 2.957 1 89.38 41 MET B CA 1
ATOM 1856 C C . MET B 1 41 ? -4.645 -4.25 4.121 1 89.38 41 MET B C 1
ATOM 1858 O O . MET B 1 41 ? -5.453 -3.326 4.055 1 89.38 41 MET B O 1
ATOM 1862 N N . ALA B 1 42 ? -3.871 -4.465 5.18 1 93.25 42 ALA B N 1
ATOM 1863 C CA . ALA B 1 42 ? -3.945 -3.578 6.336 1 93.25 42 ALA B CA 1
ATOM 1864 C C . ALA B 1 42 ? -3.594 -2.143 5.953 1 93.25 42 ALA B C 1
ATOM 1866 O O . ALA B 1 42 ? -4.301 -1.203 6.32 1 93.25 42 ALA B O 1
ATOM 1867 N N . ALA B 1 43 ? -2.521 -2.016 5.195 1 92.94 43 ALA B N 1
ATOM 1868 C CA . ALA B 1 43 ? -2.092 -0.69 4.758 1 92.94 43 ALA B CA 1
ATOM 1869 C C . ALA B 1 43 ? -3.156 -0.029 3.889 1 92.94 43 ALA B C 1
ATOM 1871 O O . ALA B 1 43 ? -3.463 1.152 4.062 1 92.94 43 ALA B O 1
ATOM 1872 N N . GLU B 1 44 ? -3.723 -0.732 3.014 1 89.06 44 GLU B N 1
ATOM 1873 C CA . GLU B 1 44 ? -4.73 -0.208 2.096 1 89.06 44 GLU B CA 1
ATOM 1874 C C . GLU B 1 44 ? -5.977 0.244 2.846 1 89.06 44 GLU B C 1
ATOM 1876 O O . GLU B 1 44 ? -6.543 1.299 2.545 1 89.06 44 GLU B O 1
ATOM 1881 N N . ARG B 1 45 ? -6.383 -0.55 3.773 1 89.44 45 ARG B N 1
ATOM 1882 C CA . ARG B 1 45 ? -7.598 -0.235 4.516 1 89.44 45 ARG B CA 1
ATOM 1883 C C . ARG B 1 45 ? -7.43 1.049 5.32 1 89.44 45 ARG B C 1
ATOM 1885 O O . ARG B 1 45 ? -8.328 1.89 5.355 1 89.44 45 ARG B O 1
ATOM 1892 N N . THR B 1 46 ? -6.312 1.163 5.953 1 89.62 46 THR B N 1
ATOM 1893 C CA . THR B 1 46 ? -6.047 2.371 6.723 1 89.62 46 THR B CA 1
ATOM 1894 C C . THR B 1 46 ? -5.895 3.578 5.801 1 89.62 46 THR B C 1
ATOM 1896 O O . THR B 1 46 ? -6.406 4.66 6.098 1 89.62 46 THR B O 1
ATOM 1899 N N . ARG B 1 47 ? -5.242 3.451 4.73 1 91.12 47 ARG B N 1
ATOM 1900 C CA . ARG B 1 47 ? -5.031 4.523 3.766 1 91.12 47 ARG B CA 1
ATOM 1901 C C . ARG B 1 47 ? -6.355 4.996 3.17 1 91.12 47 ARG B C 1
ATOM 1903 O O . ARG B 1 47 ? -6.59 6.199 3.037 1 91.12 47 ARG B O 1
ATOM 1910 N N . GLU B 1 48 ? -7.176 4.066 2.832 1 89.25 48 GLU B N 1
ATOM 1911 C CA . GLU B 1 48 ? -8.469 4.395 2.248 1 89.25 48 GLU B CA 1
ATOM 1912 C C . GLU B 1 48 ? -9.328 5.203 3.221 1 89.25 48 GLU B C 1
ATOM 1914 O O . GLU B 1 48 ? -9.906 6.223 2.844 1 89.25 48 GLU B O 1
ATOM 1919 N N . ARG B 1 49 ? -9.406 4.75 4.391 1 90.94 49 ARG B N 1
ATOM 1920 C CA . ARG B 1 49 ? -10.195 5.461 5.391 1 90.94 49 ARG B CA 1
ATOM 1921 C C . ARG B 1 49 ? -9.648 6.863 5.625 1 90.94 49 ARG B C 1
ATOM 1923 O O . ARG B 1 49 ? -10.398 7.84 5.621 1 90.94 49 ARG B O 1
ATOM 1930 N N . GLY B 1 50 ? -8.359 6.91 5.852 1 93.25 50 GLY B N 1
ATOM 1931 C CA . GLY B 1 50 ? -7.742 8.211 6.035 1 93.25 50 GLY B CA 1
ATOM 1932 C C . GLY B 1 50 ? -7.98 9.156 4.875 1 93.25 50 GLY B C 1
ATOM 1933 O O . GLY B 1 50 ? -8.289 10.336 5.074 1 93.25 50 GLY B O 1
ATOM 1934 N N . SER B 1 51 ? -7.848 8.672 3.715 1 93.12 51 SER B N 1
ATOM 1935 C CA . SER B 1 51 ? -8.039 9.477 2.512 1 93.12 51 SER B CA 1
ATOM 1936 C C . SER B 1 51 ? -9.453 10.047 2.451 1 93.12 51 SER B C 1
ATOM 1938 O O . SER B 1 51 ? -9.633 11.242 2.188 1 93.12 51 SER B O 1
ATOM 1940 N N . ARG B 1 52 ? -10.391 9.242 2.727 1 92.56 52 ARG B N 1
ATOM 1941 C CA . ARG B 1 52 ? -11.789 9.672 2.666 1 92.56 52 ARG B CA 1
ATOM 1942 C C . ARG B 1 52 ? -12.07 10.75 3.707 1 92.56 52 ARG B C 1
ATOM 1944 O O . ARG B 1 52 ? -12.758 11.734 3.418 1 92.56 52 ARG B O 1
ATOM 1951 N N . VAL B 1 53 ? -11.555 10.602 4.828 1 94.12 53 VAL B N 1
ATOM 1952 C CA . VAL B 1 53 ? -11.828 11.539 5.914 1 94.12 53 VAL B CA 1
ATOM 1953 C C . VAL B 1 53 ? -11.156 12.875 5.621 1 94.12 53 VAL B C 1
ATOM 1955 O O . VAL B 1 53 ? -11.773 13.93 5.762 1 94.12 53 VAL B O 1
ATOM 1958 N N . TYR B 1 54 ? -9.898 12.852 5.16 1 94.31 54 TYR B N 1
ATOM 1959 C CA . TYR B 1 54 ? -9.18 14.094 4.875 1 94.31 54 TYR B CA 1
ATOM 1960 C C . TYR B 1 54 ? -9.812 14.828 3.701 1 94.31 54 TYR B C 1
ATOM 1962 O O . TYR B 1 54 ? -9.867 16.062 3.691 1 94.31 54 TYR B O 1
ATOM 1970 N N . GLU B 1 55 ? -10.211 14.094 2.746 1 93.19 55 GLU B N 1
ATOM 1971 C CA . GLU B 1 55 ? -10.883 14.711 1.607 1 93.19 55 GLU B CA 1
ATOM 1972 C C . GLU B 1 55 ? -12.18 15.391 2.037 1 93.19 55 GLU B C 1
ATOM 1974 O O . GLU B 1 55 ? -12.461 16.516 1.63 1 93.19 55 GLU B O 1
ATOM 1979 N N . GLU B 1 56 ? -12.906 14.727 2.816 1 92.31 56 GLU B N 1
ATOM 1980 C CA . GLU B 1 56 ? -14.188 15.258 3.268 1 92.31 56 GLU B CA 1
ATOM 1981 C C . GLU B 1 56 ? -13.992 16.484 4.164 1 92.31 56 GLU B C 1
ATOM 1983 O O . GLU B 1 56 ? -14.719 17.469 4.039 1 92.31 56 GLU B O 1
ATOM 1988 N N . LYS B 1 57 ? -13.031 16.469 4.961 1 91.94 57 LYS B N 1
ATOM 1989 C CA . LYS B 1 57 ? -12.891 17.5 5.977 1 91.94 57 LYS B CA 1
ATOM 1990 C C . LYS B 1 57 ? -12.07 18.672 5.453 1 91.94 57 LYS B C 1
ATOM 1992 O O . LYS B 1 57 ? -12.336 19.828 5.797 1 91.94 57 LYS B O 1
ATOM 1997 N N . PHE B 1 58 ? -11.062 18.391 4.578 1 92.06 58 PHE B N 1
ATOM 1998 C CA . PHE B 1 58 ? -10.125 19.453 4.238 1 92.06 58 PHE B CA 1
ATOM 1999 C C . PHE B 1 58 ? -9.992 19.594 2.729 1 92.06 58 PHE B C 1
ATOM 2001 O O . PHE B 1 58 ? -9.312 20.5 2.246 1 92.06 58 PHE B O 1
ATOM 2008 N N . GLY B 1 59 ? -10.531 18.688 2.01 1 90.81 59 GLY B N 1
ATOM 2009 C CA . GLY B 1 59 ? -10.414 18.734 0.561 1 90.81 59 GLY B CA 1
ATOM 2010 C C . GLY B 1 59 ? -9.023 18.391 0.066 1 90.81 59 GLY B C 1
ATOM 2011 O O . GLY B 1 59 ? -8.586 18.891 -0.976 1 90.81 59 GLY B O 1
ATOM 2012 N N . VAL B 1 60 ? -8.258 17.688 0.84 1 92.69 60 VAL B N 1
ATOM 2013 C CA . VAL B 1 60 ? -6.902 17.312 0.458 1 92.69 60 VAL B CA 1
ATOM 2014 C C . VAL B 1 60 ? -6.758 15.789 0.538 1 92.69 60 VAL B C 1
ATOM 2016 O O . VAL B 1 60 ? -7.41 15.133 1.356 1 92.69 60 VAL B O 1
ATOM 2019 N N . SER B 1 61 ? -5.898 15.242 -0.254 1 90.88 61 SER B N 1
ATOM 2020 C CA . SER B 1 61 ? -5.641 13.805 -0.242 1 90.88 61 SER B CA 1
ATOM 2021 C C . SER B 1 61 ? -4.672 13.43 0.876 1 90.88 61 SER B C 1
ATOM 2023 O O . SER B 1 61 ? -3.986 14.297 1.428 1 90.88 61 SER B O 1
ATOM 2025 N N . LEU B 1 62 ? -4.652 12.18 1.136 1 90 62 LEU B N 1
ATOM 2026 C CA . LEU B 1 62 ? -3.717 11.672 2.133 1 90 62 LEU B CA 1
ATOM 2027 C C . LEU B 1 62 ? -2.275 11.945 1.714 1 90 62 LEU B C 1
ATOM 2029 O O . LEU B 1 62 ? -1.431 12.266 2.553 1 90 62 LEU B O 1
ATOM 2033 N N . ARG B 1 63 ? -1.974 11.844 0.474 1 86.81 63 ARG B N 1
ATOM 2034 C CA . ARG B 1 63 ? -0.633 12.125 -0.029 1 86.81 63 ARG B CA 1
ATOM 2035 C C . ARG B 1 63 ? -0.273 13.594 0.169 1 86.81 63 ARG B C 1
ATOM 2037 O O . ARG B 1 63 ? 0.861 13.922 0.528 1 86.81 63 ARG B O 1
ATOM 2044 N N . ASP B 1 64 ? -1.297 14.406 -0.059 1 92.69 64 ASP B N 1
ATOM 2045 C CA . ASP B 1 64 ? -1.087 15.828 0.183 1 92.69 64 ASP B CA 1
ATOM 2046 C C . ASP B 1 64 ? -0.732 16.094 1.646 1 92.69 64 ASP B C 1
ATOM 2048 O O . ASP B 1 64 ? 0.227 16.812 1.938 1 92.69 64 ASP B O 1
ATOM 2052 N N . ILE B 1 65 ? -1.496 15.531 2.475 1 93.19 65 ILE B N 1
ATOM 2053 C CA . ILE B 1 65 ? -1.295 15.727 3.906 1 93.19 65 ILE B CA 1
ATOM 2054 C C . ILE B 1 65 ? 0.094 15.234 4.305 1 93.19 65 ILE B C 1
ATOM 2056 O O . ILE B 1 65 ? 0.788 15.891 5.09 1 93.19 65 ILE B O 1
ATOM 2060 N N . ARG B 1 66 ? 0.495 14.141 3.811 1 90.44 66 ARG B N 1
ATOM 2061 C CA . ARG B 1 66 ? 1.812 13.586 4.113 1 90.44 66 ARG B CA 1
ATOM 2062 C C . ARG B 1 66 ? 2.918 14.547 3.691 1 90.44 66 ARG B C 1
ATOM 2064 O O . ARG B 1 66 ? 3.854 14.805 4.457 1 90.44 66 ARG B O 1
ATOM 2071 N N . LEU B 1 67 ? 2.828 15.039 2.529 1 93.44 67 LEU B N 1
ATOM 2072 C CA . LEU B 1 67 ? 3.832 15.977 2.029 1 93.44 67 LEU B CA 1
ATOM 2073 C C . LEU B 1 67 ? 3.844 17.25 2.859 1 93.44 67 LEU B C 1
ATOM 2075 O O . LEU B 1 67 ? 4.91 17.766 3.211 1 93.44 67 LEU B O 1
ATOM 2079 N N . LEU B 1 68 ? 2.664 17.75 3.119 1 96.06 68 LEU B N 1
ATOM 2080 C CA . LEU B 1 68 ? 2.549 18.969 3.908 1 96.06 68 LEU B CA 1
ATOM 2081 C C . LEU B 1 68 ? 3.178 18.797 5.285 1 96.06 68 LEU B C 1
ATOM 2083 O O . LEU B 1 68 ? 3.883 19.688 5.773 1 96.06 68 LEU B O 1
ATOM 2087 N N . ARG B 1 69 ? 2.949 17.734 5.832 1 94.81 69 ARG B N 1
ATOM 2088 C CA . ARG B 1 69 ? 3.502 17.453 7.152 1 94.81 69 ARG B CA 1
ATOM 2089 C C . ARG B 1 69 ? 5.023 17.344 7.098 1 94.81 69 ARG B C 1
ATOM 2091 O O . ARG B 1 69 ? 5.715 17.828 7.996 1 94.81 69 ARG B O 1
ATOM 2098 N N . MET B 1 70 ? 5.527 16.734 6.137 1 93.5 70 MET B N 1
ATOM 2099 C CA . MET B 1 70 ? 6.977 16.609 5.977 1 93.5 70 MET B CA 1
ATOM 2100 C C . MET B 1 70 ? 7.621 17.984 5.824 1 93.5 70 MET B C 1
ATOM 2102 O O . MET B 1 70 ? 8.625 18.281 6.477 1 93.5 70 MET B O 1
ATOM 2106 N N . ILE B 1 71 ? 7.027 18.719 5.035 1 95.62 71 ILE B N 1
ATOM 2107 C CA . ILE B 1 71 ? 7.547 20.062 4.797 1 95.62 71 ILE B CA 1
ATOM 2108 C C . ILE B 1 71 ? 7.43 20.891 6.074 1 95.62 71 ILE B C 1
ATOM 2110 O O . ILE B 1 71 ? 8.344 21.641 6.418 1 95.62 71 ILE B O 1
ATOM 2114 N N . GLY B 1 72 ? 6.316 20.781 6.73 1 95.31 72 GLY B N 1
ATOM 2115 C CA . GLY B 1 72 ? 6.102 21.516 7.973 1 95.31 72 GLY B CA 1
ATOM 2116 C C . GLY B 1 72 ? 7.082 21.125 9.062 1 95.31 72 GLY B C 1
ATOM 2117 O O . GLY B 1 72 ? 7.461 21.953 9.891 1 95.31 72 GLY B O 1
ATOM 2118 N N . SER B 1 73 ? 7.469 19.938 9.078 1 94.88 73 SER B N 1
ATOM 2119 C CA . SER B 1 73 ? 8.375 19.438 10.102 1 94.88 73 SER B CA 1
ATOM 2120 C C . SER B 1 73 ? 9.828 19.766 9.758 1 94.88 73 SER B C 1
ATOM 2122 O O . SER B 1 73 ? 10.703 19.703 10.617 1 94.88 73 SER B O 1
ATOM 2124 N N . ALA B 1 74 ? 10.07 20.062 8.539 1 93.75 74 ALA B N 1
ATOM 2125 C CA . ALA B 1 74 ? 11.422 20.375 8.07 1 93.75 74 ALA B CA 1
ATOM 2126 C C . ALA B 1 74 ? 11.398 21.547 7.094 1 93.75 74 ALA B C 1
ATOM 2128 O O . ALA B 1 74 ? 11.734 21.375 5.918 1 93.75 74 ALA B O 1
ATOM 2129 N N . PRO B 1 75 ? 11.094 22.672 7.633 1 94.88 75 PRO B N 1
ATOM 2130 C CA . PRO B 1 75 ? 11.078 23.844 6.75 1 94.88 75 PRO B CA 1
ATOM 2131 C C . PRO B 1 75 ? 12.383 24.016 5.98 1 94.88 75 PRO B C 1
ATOM 2133 O O . PRO B 1 75 ? 13.469 23.922 6.566 1 94.88 75 PRO B O 1
ATOM 2136 N N . GLY B 1 76 ? 12.258 24.125 4.688 1 93 76 GLY B N 1
ATOM 2137 C CA . GLY B 1 76 ? 13.438 24.297 3.855 1 93 76 GLY B CA 1
ATOM 2138 C C . GLY B 1 76 ? 13.914 22.984 3.24 1 93 76 GLY B C 1
ATOM 2139 O O . GLY B 1 76 ? 14.945 22.953 2.568 1 93 76 GLY B O 1
ATOM 2140 N N . ILE B 1 77 ? 13.172 21.969 3.486 1 93.81 77 ILE B N 1
ATOM 2141 C CA . ILE B 1 77 ? 13.5 20.688 2.873 1 93.81 77 ILE B CA 1
ATOM 2142 C C . ILE B 1 77 ? 13.531 20.828 1.353 1 93.81 77 ILE B C 1
ATOM 2144 O O . ILE B 1 77 ? 12.703 21.547 0.775 1 93.81 77 ILE B O 1
ATOM 2148 N N . THR B 1 78 ? 14.492 20.141 0.778 1 92.88 78 THR B N 1
ATOM 2149 C CA . THR B 1 78 ? 14.602 20.188 -0.675 1 92.88 78 THR B CA 1
ATOM 2150 C C . THR B 1 78 ? 13.734 19.125 -1.331 1 92.88 78 THR B C 1
ATOM 2152 O O . THR B 1 78 ? 13.297 18.188 -0.67 1 92.88 78 THR B O 1
ATOM 2155 N N . MET B 1 79 ? 13.484 19.359 -2.604 1 90.94 79 MET B N 1
ATOM 2156 C CA . MET B 1 79 ? 12.742 18.359 -3.357 1 90.94 79 MET B CA 1
ATOM 2157 C C . MET B 1 79 ? 13.43 17 -3.287 1 90.94 79 MET B C 1
ATOM 2159 O O . MET B 1 79 ? 12.766 15.977 -3.141 1 90.94 79 MET B O 1
ATOM 2163 N N . GLY B 1 80 ? 14.727 16.984 -3.42 1 88.12 80 GLY B N 1
ATOM 2164 C CA . GLY B 1 80 ? 15.484 15.75 -3.332 1 88.12 80 GLY B CA 1
ATOM 2165 C C . GLY B 1 80 ? 15.32 15.039 -2 1 88.12 80 GLY B C 1
ATOM 2166 O O . GLY B 1 80 ? 15.094 13.828 -1.959 1 88.12 80 GLY B O 1
ATOM 2167 N N . GLN B 1 81 ? 15.383 15.766 -0.97 1 89.25 81 GLN B N 1
ATOM 2168 C CA . GLN B 1 81 ? 15.188 15.211 0.368 1 89.25 81 GLN B CA 1
ATOM 2169 C C . GLN B 1 81 ? 13.758 14.719 0.562 1 89.25 81 GLN B C 1
ATOM 2171 O O . GLN B 1 81 ? 13.539 13.672 1.17 1 89.25 81 GLN B O 1
ATOM 2176 N N . LEU B 1 82 ? 12.867 15.484 0.078 1 91.94 82 LEU B N 1
ATOM 2177 C CA . LEU B 1 82 ? 11.453 15.133 0.194 1 91.94 82 LEU B CA 1
ATOM 2178 C C . LEU B 1 82 ? 11.172 13.805 -0.49 1 91.94 82 LEU B C 1
ATOM 2180 O O . LEU B 1 82 ? 10.508 12.938 0.083 1 91.94 82 LEU B O 1
ATOM 2184 N N . VAL B 1 83 ? 11.695 13.602 -1.646 1 86.81 83 VAL B N 1
ATOM 2185 C CA . VAL B 1 83 ? 11.508 12.375 -2.418 1 86.81 83 VAL B CA 1
ATOM 2186 C C . VAL B 1 83 ? 12.156 11.203 -1.688 1 86.81 83 VAL B C 1
ATOM 2188 O O . VAL B 1 83 ? 11.555 10.133 -1.57 1 86.81 83 VAL B O 1
ATOM 2191 N N . GLN B 1 84 ? 13.305 11.391 -1.157 1 80.19 84 GLN B N 1
ATOM 2192 C CA . GLN B 1 84 ? 14.031 10.344 -0.452 1 80.19 84 GLN B CA 1
ATOM 2193 C C . GLN B 1 84 ? 13.289 9.898 0.803 1 80.19 84 GLN B C 1
ATOM 2195 O O . GLN B 1 84 ? 13.219 8.711 1.104 1 80.19 84 GLN B O 1
ATOM 2200 N N . GLN B 1 85 ? 12.648 10.867 1.449 1 80.56 85 GLN B N 1
ATOM 2201 C CA . GLN B 1 85 ? 12.016 10.578 2.73 1 80.56 85 GLN B CA 1
ATOM 2202 C C . GLN B 1 85 ? 10.586 10.078 2.539 1 80.56 85 GLN B C 1
ATOM 2204 O O . GLN B 1 85 ? 10.062 9.336 3.373 1 80.56 85 GLN B O 1
ATOM 2209 N N . SER B 1 86 ? 9.844 10.445 1.528 1 79.88 86 SER B N 1
ATOM 2210 C CA . SER B 1 86 ? 8.43 10.125 1.339 1 79.88 86 SER B CA 1
ATOM 2211 C C . SER B 1 86 ? 8.258 8.805 0.599 1 79.88 86 SER B C 1
ATOM 2213 O O . SER B 1 86 ? 7.164 8.242 0.578 1 79.88 86 SER B O 1
ATOM 2215 N N . ALA B 1 87 ? 9.125 8.211 0.066 1 70.75 87 ALA B N 1
ATOM 2216 C CA . ALA B 1 87 ? 9.062 6.992 -0.74 1 70.75 87 ALA B CA 1
ATOM 2217 C C . ALA B 1 87 ? 8.141 7.176 -1.94 1 70.75 87 ALA B C 1
ATOM 2219 O O . ALA B 1 87 ? 7.473 6.23 -2.369 1 70.75 87 ALA B O 1
ATOM 2220 N N . ILE B 1 88 ? 7.922 8.469 -2.375 1 75.62 88 ILE B N 1
ATOM 2221 C CA . ILE B 1 88 ? 7.164 8.812 -3.572 1 75.62 88 ILE B CA 1
ATOM 2222 C C . ILE B 1 88 ? 8.117 9.031 -4.746 1 75.62 88 ILE B C 1
ATOM 2224 O O . ILE B 1 88 ? 9.188 9.609 -4.578 1 75.62 88 ILE B O 1
ATOM 2228 N N . GLU B 1 89 ? 7.75 8.516 -5.809 1 77.69 89 GLU B N 1
ATOM 2229 C CA . GLU B 1 89 ? 8.539 8.695 -7.023 1 77.69 89 GLU B CA 1
ATOM 2230 C C . GLU B 1 89 ? 8.703 10.172 -7.367 1 77.69 89 GLU B C 1
ATOM 2232 O O . GLU B 1 89 ? 7.77 10.961 -7.184 1 77.69 89 GLU B O 1
ATOM 2237 N N . LYS B 1 90 ? 9.867 10.516 -7.844 1 84.5 90 LYS B N 1
ATOM 2238 C CA . LYS B 1 90 ? 10.281 11.898 -8.031 1 84.5 90 LYS B CA 1
ATOM 2239 C C . LYS B 1 90 ? 9.297 12.656 -8.914 1 84.5 90 LYS B C 1
ATOM 2241 O O . LYS B 1 90 ? 8.867 13.758 -8.562 1 84.5 90 LYS B O 1
ATOM 2246 N N . THR B 1 91 ? 8.938 12.07 -10.086 1 88.81 91 THR B N 1
ATOM 2247 C CA . THR B 1 91 ? 8.039 12.75 -11.016 1 88.81 91 THR B CA 1
ATOM 2248 C C . THR B 1 91 ? 6.691 13.023 -10.359 1 88.81 91 THR B C 1
ATOM 2250 O O . THR B 1 91 ? 6.141 14.117 -10.484 1 88.81 91 THR B O 1
ATOM 2253 N N . LEU B 1 92 ? 6.207 12.102 -9.68 1 87.12 92 LEU B N 1
ATOM 2254 C CA . LEU B 1 92 ? 4.934 12.242 -8.984 1 87.12 92 LEU B CA 1
ATOM 2255 C C . LEU B 1 92 ? 5.039 13.281 -7.867 1 87.12 92 LEU B C 1
ATOM 2257 O O . LEU B 1 92 ? 4.137 14.094 -7.688 1 87.12 92 LEU B O 1
ATOM 2261 N N . ALA B 1 93 ? 6.129 13.258 -7.125 1 89.31 93 ALA B N 1
ATOM 2262 C CA . ALA B 1 93 ? 6.34 14.211 -6.039 1 89.31 93 ALA B CA 1
ATOM 2263 C C . ALA B 1 93 ? 6.332 15.641 -6.559 1 89.31 93 ALA B C 1
ATOM 2265 O O . ALA B 1 93 ? 5.727 16.531 -5.949 1 89.31 93 ALA B O 1
ATOM 2266 N N . SER B 1 94 ? 7.016 15.852 -7.656 1 92.88 94 SER B N 1
ATOM 2267 C CA . SER B 1 94 ? 7.062 17.172 -8.258 1 92.88 94 SER B CA 1
ATOM 2268 C C . SER B 1 94 ? 5.668 17.656 -8.641 1 92.88 94 SER B C 1
ATOM 2270 O O . SER B 1 94 ? 5.316 18.812 -8.398 1 92.88 94 SER B O 1
ATOM 2272 N N . LYS B 1 95 ? 4.938 16.734 -9.211 1 95 95 LYS B N 1
ATOM 2273 C CA . LYS B 1 95 ? 3.572 17.062 -9.609 1 95 95 LYS B CA 1
ATOM 2274 C C . LYS B 1 95 ? 2.721 17.422 -8.391 1 95 95 LYS B C 1
ATOM 2276 O O . LYS B 1 95 ? 1.978 18.406 -8.406 1 95 95 LYS B O 1
ATOM 2281 N N . LEU B 1 96 ? 2.824 16.703 -7.422 1 93.94 96 LEU B N 1
ATOM 2282 C CA . LEU B 1 96 ? 2.029 16.906 -6.215 1 93.94 96 LEU B CA 1
ATOM 2283 C C . LEU B 1 96 ? 2.424 18.203 -5.516 1 93.94 96 LEU B C 1
ATOM 2285 O O . LEU B 1 96 ? 1.56 18.984 -5.102 1 93.94 96 LEU B O 1
ATOM 2289 N N . VAL B 1 97 ? 3.682 18.422 -5.418 1 95.62 97 VAL B N 1
ATOM 2290 C CA . VAL B 1 97 ? 4.152 19.656 -4.801 1 95.62 97 VAL B CA 1
ATOM 2291 C C . VAL B 1 97 ? 3.701 20.859 -5.633 1 95.62 97 VAL B C 1
ATOM 2293 O O . VAL B 1 97 ? 3.275 21.875 -5.082 1 95.62 97 VAL B O 1
ATOM 2296 N N . GLY B 1 98 ? 3.83 20.734 -6.949 1 96.31 98 GLY B N 1
ATOM 2297 C CA . GLY B 1 98 ? 3.334 21.781 -7.824 1 96.31 98 GLY B CA 1
ATOM 2298 C C . GLY B 1 98 ? 1.876 22.125 -7.582 1 96.31 98 GLY B C 1
ATOM 2299 O O . GLY B 1 98 ? 1.499 23.297 -7.574 1 96.31 98 GLY B O 1
ATOM 2300 N N . ALA B 1 99 ? 1.085 21.141 -7.387 1 96.38 99 ALA B N 1
ATOM 2301 C CA . ALA B 1 99 ? -0.335 21.344 -7.109 1 96.38 99 ALA B CA 1
ATOM 2302 C C . ALA B 1 99 ? -0.54 22.047 -5.77 1 96.38 99 ALA B C 1
ATOM 2304 O O . ALA B 1 99 ? -1.415 22.906 -5.641 1 96.38 99 ALA B O 1
ATOM 2305 N N . LEU B 1 100 ? 0.231 21.719 -4.801 1 97.12 100 LEU B N 1
ATOM 2306 C CA . LEU B 1 100 ? 0.129 22.312 -3.475 1 97.12 100 LEU B CA 1
ATOM 2307 C C . LEU B 1 100 ? 0.56 23.781 -3.504 1 97.12 100 LEU B C 1
ATOM 2309 O O . LEU B 1 100 ? 0.019 24.594 -2.766 1 97.12 100 LEU B O 1
ATOM 2313 N N . VAL B 1 101 ? 1.529 24.062 -4.367 1 96.81 101 VAL B N 1
ATOM 2314 C CA . VAL B 1 101 ? 1.96 25.438 -4.57 1 96.81 101 VAL B CA 1
ATOM 2315 C C . VAL B 1 101 ? 0.839 26.25 -5.223 1 96.81 101 VAL B C 1
ATOM 2317 O O . VAL B 1 101 ? 0.521 27.359 -4.785 1 96.81 101 VAL B O 1
ATOM 2320 N N . LYS B 1 102 ? 0.26 25.641 -6.203 1 96.88 102 LYS B N 1
ATOM 2321 C CA . LYS B 1 102 ? -0.844 26.297 -6.898 1 96.88 102 LYS B CA 1
ATOM 2322 C C . LYS B 1 102 ? -2.008 26.562 -5.949 1 96.88 102 LYS B C 1
ATOM 2324 O O . LYS B 1 102 ? -2.703 27.562 -6.082 1 96.88 102 LYS B O 1
ATOM 2329 N N . ARG B 1 103 ? -2.176 25.75 -4.969 1 96.38 103 ARG B N 1
ATOM 2330 C CA . ARG B 1 103 ? -3.248 25.891 -3.988 1 96.38 103 ARG B CA 1
ATOM 2331 C C . ARG B 1 103 ? -2.82 26.781 -2.834 1 96.38 103 ARG B C 1
ATOM 2333 O O . ARG B 1 103 ? -3.547 26.922 -1.85 1 96.38 103 ARG B O 1
ATOM 2340 N N . ASP B 1 104 ? -1.598 27.281 -2.906 1 96.94 104 ASP B N 1
ATOM 2341 C CA . ASP B 1 104 ? -1.028 28.219 -1.937 1 96.94 104 ASP B CA 1
ATOM 2342 C C . ASP B 1 104 ? -0.857 27.547 -0.572 1 96.94 104 ASP B C 1
ATOM 2344 O O . ASP B 1 104 ? -1.12 28.172 0.462 1 96.94 104 ASP B O 1
ATOM 2348 N N . LEU B 1 105 ? -0.538 26.328 -0.536 1 97.5 105 LEU B N 1
ATOM 2349 C CA . LEU B 1 105 ? -0.273 25.609 0.705 1 97.5 105 LEU B CA 1
ATOM 2350 C C . LEU B 1 105 ? 1.227 25.453 0.934 1 97.5 105 LEU B C 1
ATOM 2352 O O . LEU B 1 105 ? 1.667 25.234 2.064 1 97.5 105 LEU B O 1
ATOM 2356 N N . VAL B 1 106 ? 1.956 25.484 -0.168 1 97.31 106 VAL B N 1
ATOM 2357 C CA . VAL B 1 106 ? 3.41 25.359 -0.145 1 97.31 106 VAL B CA 1
ATOM 2358 C C . VAL B 1 106 ? 4.043 26.516 -0.91 1 97.31 106 VAL B C 1
ATOM 2360 O O . VAL B 1 106 ? 3.473 27.016 -1.886 1 97.31 106 VAL B O 1
ATOM 2363 N N . GLN B 1 107 ? 5.152 26.906 -0.48 1 95.75 107 GLN B N 1
ATOM 2364 C CA . GLN B 1 107 ? 5.965 27.922 -1.149 1 95.75 107 GLN B CA 1
ATOM 2365 C C . GLN B 1 107 ? 7.34 27.375 -1.511 1 95.75 107 GLN B C 1
ATOM 2367 O O . GLN B 1 107 ? 7.906 26.562 -0.769 1 95.75 107 GLN B O 1
ATOM 2372 N N . ARG B 1 108 ? 7.805 27.828 -2.623 1 93.19 108 ARG B N 1
ATOM 2373 C CA . ARG B 1 108 ? 9.156 27.5 -3.078 1 93.19 108 ARG B CA 1
ATOM 2374 C C . ARG B 1 108 ? 10.094 28.688 -2.914 1 93.19 108 ARG B C 1
ATOM 2376 O O . ARG B 1 108 ? 9.703 29.844 -3.166 1 93.19 108 ARG B O 1
ATOM 2383 N N . GLU B 1 109 ? 11.211 28.344 -2.469 1 88.56 109 GLU B N 1
ATOM 2384 C CA . GLU B 1 109 ? 12.234 29.375 -2.383 1 88.56 109 GLU B CA 1
ATOM 2385 C C . GLU B 1 109 ? 13.578 28.859 -2.896 1 88.56 109 GLU B C 1
ATOM 2387 O O . GLU B 1 109 ? 13.93 27.703 -2.674 1 88.56 109 GLU B O 1
ATOM 2392 N N . ILE B 1 110 ? 14.234 29.703 -3.609 1 84.25 110 ILE B N 1
ATOM 2393 C CA . ILE B 1 110 ? 15.57 29.344 -4.059 1 84.25 110 ILE B CA 1
ATOM 2394 C C . ILE B 1 110 ? 16.562 29.484 -2.904 1 84.25 110 ILE B C 1
ATOM 2396 O O . ILE B 1 110 ? 16.547 30.484 -2.18 1 84.25 110 ILE B O 1
ATOM 2400 N N . SER B 1 111 ? 17.328 28.406 -2.75 1 78.69 111 SER B N 1
ATOM 2401 C CA . SER B 1 111 ? 18.312 28.422 -1.675 1 78.69 111 SER B CA 1
ATOM 2402 C C . SER B 1 111 ? 19.312 29.547 -1.873 1 78.69 111 SER B C 1
ATOM 2404 O O . SER B 1 111 ? 19.75 29.797 -2.998 1 78.69 111 SER B O 1
ATOM 2406 N N . THR B 1 112 ? 19.578 30.25 -0.81 1 72.38 112 THR B N 1
ATOM 2407 C CA . THR B 1 112 ? 20.594 31.297 -0.852 1 72.38 112 THR B CA 1
ATOM 2408 C C . THR B 1 112 ? 21.984 30.688 -0.982 1 72.38 112 THR B C 1
ATOM 2410 O O . THR B 1 112 ? 22.906 31.344 -1.468 1 72.38 112 THR B O 1
ATOM 2413 N N . GLU B 1 113 ? 22.094 29.453 -0.527 1 75.62 113 GLU B N 1
ATOM 2414 C CA . GLU B 1 113 ? 23.391 28.766 -0.52 1 75.62 113 GLU B CA 1
ATOM 2415 C C . GLU B 1 113 ? 23.656 28.078 -1.854 1 75.62 113 GLU B C 1
ATOM 2417 O O . GLU B 1 113 ? 24.812 28 -2.297 1 75.62 113 GLU B O 1
ATOM 2422 N N . ASP B 1 114 ? 22.75 27.578 -2.354 1 75.75 114 ASP B N 1
ATOM 2423 C CA . ASP B 1 114 ? 22.812 26.891 -3.639 1 75.75 114 ASP B CA 1
ATOM 2424 C C . ASP B 1 114 ? 21.625 27.25 -4.523 1 75.75 114 ASP B C 1
ATOM 2426 O O . ASP B 1 114 ? 20.516 26.766 -4.316 1 75.75 114 ASP B O 1
ATOM 2430 N N . ALA B 1 115 ? 21.875 28.156 -5.477 1 75.56 115 ALA B N 1
ATOM 2431 C CA . ALA B 1 115 ? 20.812 28.734 -6.316 1 75.56 115 ALA B CA 1
ATOM 2432 C C . ALA B 1 115 ? 20.094 27.641 -7.105 1 75.56 115 ALA B C 1
ATOM 2434 O O . ALA B 1 115 ? 18.984 27.859 -7.605 1 75.56 115 ALA B O 1
ATOM 2435 N N . ARG B 1 116 ? 20.688 26.5 -7.082 1 77.06 116 ARG B N 1
ATOM 2436 C CA . ARG B 1 116 ? 20.078 25.422 -7.848 1 77.06 116 ARG B CA 1
ATOM 2437 C C . ARG B 1 116 ? 19.109 24.609 -6.984 1 77.06 116 ARG B C 1
ATOM 2439 O O . ARG B 1 116 ? 18.328 23.812 -7.5 1 77.06 116 ARG B O 1
ATOM 2446 N N . GLN B 1 117 ? 19.219 24.891 -5.789 1 85.62 117 GLN B N 1
ATOM 2447 C CA . GLN B 1 117 ? 18.391 24.109 -4.883 1 85.62 117 GLN B CA 1
ATOM 2448 C C . GLN B 1 117 ? 17.109 24.844 -4.508 1 85.62 117 GLN B C 1
ATOM 2450 O O . GLN B 1 117 ? 17.156 26.016 -4.125 1 85.62 117 GLN B O 1
ATOM 2455 N N . VAL B 1 118 ? 16.078 24.188 -4.75 1 88.38 118 VAL B N 1
ATOM 2456 C CA . VAL B 1 118 ? 14.773 24.75 -4.375 1 88.38 118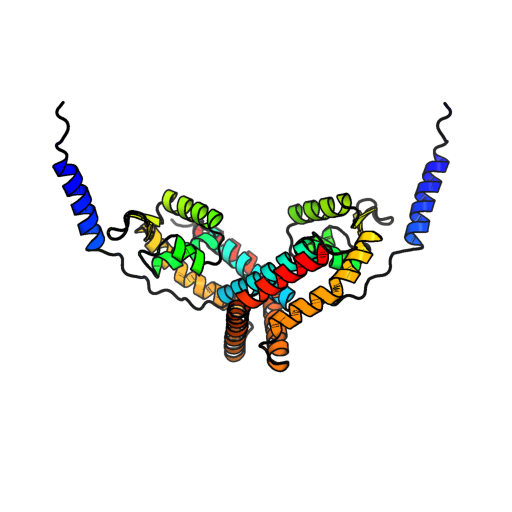 VAL B CA 1
ATOM 2457 C C . VAL B 1 118 ? 14.375 24.25 -2.99 1 88.38 118 VAL B C 1
ATOM 2459 O O . VAL B 1 118 ? 14.359 23.031 -2.746 1 88.38 118 VAL B O 1
ATOM 2462 N N . CYS B 1 119 ? 14.125 25.188 -2.121 1 93.62 119 CYS B N 1
ATOM 2463 C CA . CYS B 1 119 ? 13.68 24.875 -0.766 1 93.62 119 CYS B CA 1
ATOM 2464 C C . CYS B 1 119 ? 12.172 25.031 -0.641 1 93.62 119 CYS B C 1
ATOM 2466 O O . CYS B 1 119 ? 11.586 25.953 -1.21 1 93.62 119 CYS B O 1
ATOM 2468 N N . LEU B 1 120 ? 11.609 24.094 0.146 1 95.88 120 LEU B N 1
ATOM 2469 C CA . LEU B 1 120 ? 10.156 24.062 0.298 1 95.88 120 LEU B CA 1
ATOM 2470 C C . LEU B 1 120 ? 9.75 24.516 1.699 1 95.88 120 LEU B C 1
ATOM 2472 O O . LEU B 1 120 ? 10.359 24.094 2.688 1 95.88 120 LEU B O 1
ATOM 2476 N N . PHE B 1 121 ? 8.711 25.359 1.722 1 95.88 121 PHE B N 1
ATOM 2477 C CA . PHE B 1 121 ? 8.117 25.844 2.967 1 95.88 121 PHE B CA 1
ATOM 2478 C C . PHE B 1 121 ? 6.598 25.766 2.904 1 95.88 121 PHE B C 1
ATOM 2480 O O . PHE B 1 121 ? 6.012 25.844 1.823 1 95.88 121 PHE B O 1
ATOM 2487 N N . LEU B 1 122 ? 6.062 25.578 4.105 1 97 122 LEU B N 1
ATOM 2488 C CA . LEU B 1 122 ? 4.617 25.781 4.145 1 97 122 LEU B CA 1
ATOM 2489 C C . LEU B 1 122 ? 4.281 27.266 4.078 1 97 122 LEU B C 1
ATOM 2491 O O . LEU B 1 122 ? 4.98 28.094 4.664 1 97 122 LEU B O 1
ATOM 2495 N N . SER B 1 123 ? 3.156 27.594 3.363 1 95.94 123 SER B N 1
ATOM 2496 C CA . SER B 1 123 ? 2.541 28.906 3.523 1 95.94 123 SER B CA 1
ATOM 2497 C C . SER B 1 123 ? 1.813 29.016 4.859 1 95.94 123 SER B C 1
ATOM 2499 O O . SER B 1 123 ? 1.766 28.047 5.629 1 95.94 123 SER B O 1
ATOM 2501 N N . GLU B 1 124 ? 1.313 30.219 5.141 1 94.94 124 GLU B N 1
ATOM 2502 C CA . GLU B 1 124 ? 0.484 30.375 6.328 1 94.94 124 GLU B CA 1
ATOM 2503 C C . GLU B 1 124 ? -0.751 29.484 6.266 1 94.94 124 GLU B C 1
ATOM 2505 O O . GLU B 1 124 ? -1.131 28.875 7.262 1 94.94 124 GLU B O 1
ATOM 2510 N N . ALA B 1 125 ? -1.277 29.406 5.09 1 96.19 125 ALA B N 1
ATOM 2511 C CA . ALA B 1 125 ? -2.439 28.547 4.887 1 96.19 125 ALA B CA 1
ATOM 2512 C C . ALA B 1 125 ? -2.066 27.078 5.055 1 96.19 125 ALA B C 1
ATOM 2514 O O . ALA B 1 125 ? -2.854 26.281 5.59 1 96.19 125 ALA B O 1
ATOM 2515 N N . GLY B 1 126 ? -0.877 26.719 4.566 1 96.75 126 GLY B N 1
ATOM 2516 C CA . GLY B 1 126 ? -0.378 25.359 4.742 1 96.75 126 GLY B CA 1
ATOM 2517 C C . GLY B 1 126 ? -0.165 24.984 6.195 1 96.75 126 GLY B C 1
ATOM 2518 O O . GLY B 1 126 ? -0.523 23.891 6.617 1 96.75 126 GLY B O 1
ATOM 2519 N N . VAL B 1 127 ? 0.35 25.922 6.934 1 95.94 127 VAL B N 1
ATOM 2520 C CA . VAL B 1 127 ? 0.569 25.719 8.359 1 95.94 127 VAL B CA 1
ATOM 2521 C C . VAL B 1 127 ? -0.771 25.516 9.07 1 95.94 127 VAL B C 1
ATOM 2523 O O . VAL B 1 127 ? -0.931 24.594 9.859 1 95.94 127 VAL B O 1
ATOM 2526 N N . ASP B 1 128 ? -1.65 26.375 8.75 1 95.94 128 ASP B N 1
ATOM 2527 C CA . ASP B 1 128 ? -2.975 26.297 9.359 1 95.94 128 ASP B CA 1
ATOM 2528 C C . ASP B 1 128 ? -3.641 24.953 9.055 1 95.94 128 ASP B C 1
ATOM 2530 O O . ASP B 1 128 ? -4.195 24.312 9.953 1 95.94 128 ASP B O 1
ATOM 2534 N N . LEU B 1 129 ? -3.549 24.516 7.875 1 96.31 129 LEU B N 1
ATOM 2535 C CA . LEU B 1 129 ? -4.156 23.25 7.477 1 96.31 129 LEU B CA 1
ATOM 2536 C C . LEU B 1 129 ? -3.541 22.094 8.242 1 96.31 129 LEU B C 1
ATOM 2538 O O . LEU B 1 129 ? -4.262 21.234 8.766 1 96.31 129 LEU B O 1
ATOM 2542 N N . VAL B 1 130 ? -2.244 22.031 8.312 1 96.06 130 VAL B N 1
ATOM 2543 C CA . VAL B 1 130 ? -1.548 20.938 8.977 1 96.06 130 VAL B CA 1
ATOM 2544 C C . VAL B 1 130 ? -1.904 20.922 10.461 1 96.06 130 VAL B C 1
ATOM 2546 O O . VAL B 1 130 ? -2.141 19.859 11.039 1 96.06 130 VAL B O 1
ATOM 2549 N N . ARG B 1 131 ? -1.976 22.062 11.031 1 95.06 131 ARG B N 1
ATOM 2550 C CA . ARG B 1 131 ? -2.322 22.141 12.445 1 95.06 131 ARG B CA 1
ATOM 2551 C C . ARG B 1 131 ? -3.734 21.625 12.695 1 95.06 131 ARG B C 1
ATOM 2553 O O . ARG B 1 131 ? -3.969 20.891 13.656 1 95.06 131 ARG B O 1
ATOM 2560 N N . ARG B 1 132 ? -4.602 22 11.852 1 94.62 132 ARG B N 1
ATOM 2561 C CA . ARG B 1 132 ? -5.988 21.578 11.977 1 94.62 132 ARG B CA 1
ATOM 2562 C C . ARG B 1 132 ? -6.125 20.078 11.703 1 94.62 132 ARG B C 1
ATOM 2564 O O . ARG B 1 132 ? -7 19.422 12.266 1 94.62 132 ARG B O 1
ATOM 2571 N N . ALA B 1 133 ? -5.262 19.547 10.914 1 94.88 133 ALA B N 1
ATOM 2572 C CA . ALA B 1 133 ? -5.332 18.141 10.5 1 94.88 133 ALA B CA 1
ATOM 2573 C C . ALA B 1 133 ? -4.695 17.234 11.547 1 94.88 133 ALA B C 1
ATOM 2575 O O . ALA B 1 133 ? -4.969 16.031 11.578 1 94.88 133 ALA B O 1
ATOM 2576 N N . GLU B 1 134 ? -3.846 17.766 12.367 1 93.5 134 GLU B N 1
ATOM 2577 C CA . GLU B 1 134 ? -3.029 16.969 13.289 1 93.5 134 GLU B CA 1
ATOM 2578 C C . GLU B 1 134 ? -3.902 16.156 14.234 1 93.5 134 GLU B C 1
ATOM 2580 O O . GLU B 1 134 ? -3.738 14.938 14.344 1 93.5 134 GLU B O 1
ATOM 2585 N N . PRO B 1 135 ? -4.922 16.812 14.93 1 93.88 135 PRO B N 1
ATOM 2586 C CA . PRO B 1 135 ? -5.766 16.031 15.828 1 93.88 135 PRO B CA 1
ATOM 2587 C C . PRO B 1 135 ? -6.543 14.93 15.102 1 93.88 135 PRO B C 1
ATOM 2589 O O . PRO B 1 135 ? -6.805 13.867 15.672 1 93.88 135 PRO B O 1
ATOM 2592 N N . LEU B 1 136 ? -6.883 15.195 13.883 1 93 136 LEU B N 1
ATOM 2593 C CA . LEU B 1 136 ? -7.625 14.219 13.094 1 93 136 LEU B CA 1
ATOM 2594 C C . LEU B 1 136 ? -6.77 12.992 12.797 1 93 136 LEU B C 1
ATOM 2596 O O . LEU B 1 136 ? -7.254 11.859 12.867 1 93 136 LEU B O 1
ATOM 2600 N N . GLY B 1 137 ? -5.512 13.195 12.461 1 94.06 137 GLY B N 1
ATOM 2601 C CA . GLY B 1 137 ? -4.594 12.086 12.258 1 94.06 137 GLY B CA 1
ATOM 2602 C C . GLY B 1 137 ? -4.457 11.188 13.477 1 94.06 137 GLY B C 1
ATOM 2603 O O . GLY B 1 137 ? -4.48 9.961 13.352 1 94.06 137 GLY B O 1
ATOM 2604 N N . ILE B 1 138 ? -4.371 11.797 14.586 1 94.5 138 ILE B N 1
ATOM 2605 C CA . ILE B 1 138 ? -4.238 11.07 15.844 1 94.5 138 ILE B CA 1
ATOM 2606 C C . ILE B 1 138 ? -5.504 10.266 16.109 1 94.5 138 ILE B C 1
ATOM 2608 O O . ILE B 1 138 ? -5.43 9.086 16.469 1 94.5 138 ILE B O 1
ATOM 2612 N N . GLU B 1 139 ? -6.645 10.867 15.867 1 93.75 139 GLU B N 1
ATOM 2613 C CA . GLU B 1 139 ? -7.93 10.203 16.062 1 93.75 139 GLU B CA 1
ATOM 2614 C C . GLU B 1 139 ? -8.094 9.023 15.109 1 93.75 139 GLU B C 1
ATOM 2616 O O . GLU B 1 139 ? -8.547 7.953 15.516 1 93.75 139 GLU B O 1
ATOM 2621 N N . LEU B 1 140 ? -7.742 9.227 13.898 1 93.31 140 LEU B N 1
ATOM 2622 C CA . LEU B 1 140 ? -7.871 8.172 12.898 1 93.31 140 LEU B CA 1
ATOM 2623 C C . LEU B 1 140 ? -6.98 6.984 13.25 1 93.31 140 LEU B C 1
ATOM 2625 O O . LEU B 1 140 ? -7.406 5.832 13.141 1 93.31 140 LEU B O 1
ATOM 2629 N N . GLU B 1 141 ? -5.738 7.242 13.641 1 94.56 141 GLU B N 1
ATOM 2630 C CA . GLU B 1 141 ? -4.848 6.156 14.039 1 94.56 141 GLU B CA 1
ATOM 2631 C C . GLU B 1 141 ? -5.406 5.391 15.227 1 94.56 141 GLU B C 1
ATOM 2633 O O . GLU B 1 141 ? -5.406 4.156 15.242 1 94.56 141 GLU B O 1
ATOM 2638 N N . ALA B 1 142 ? -5.891 6.121 16.219 1 94.38 142 ALA B N 1
ATOM 2639 C CA . ALA B 1 142 ? -6.465 5.492 17.406 1 94.38 142 ALA B CA 1
ATOM 2640 C C . ALA B 1 142 ? -7.645 4.602 17.047 1 94.38 142 ALA B C 1
ATOM 2642 O O . ALA B 1 142 ? -7.797 3.506 17.578 1 94.38 142 ALA B O 1
ATOM 2643 N N . GLY B 1 143 ? -8.508 5.074 16.141 1 93.12 143 GLY B N 1
ATOM 2644 C CA . GLY B 1 143 ? -9.641 4.297 15.68 1 93.12 143 GLY B CA 1
ATOM 2645 C C . GLY B 1 143 ? -9.242 3 15 1 93.12 143 GLY B C 1
ATOM 2646 O O . GLY B 1 143 ? -9.906 1.975 15.164 1 93.12 143 GLY B O 1
ATOM 2647 N N . PHE B 1 144 ? -8.18 3.059 14.297 1 93.06 144 PHE B N 1
ATOM 2648 C CA . PHE B 1 144 ? -7.684 1.89 13.578 1 93.06 144 PHE B CA 1
ATOM 2649 C C . PHE B 1 144 ? -7.047 0.896 14.547 1 93.06 144 PHE B C 1
ATOM 2651 O O . PHE B 1 144 ? -7.148 -0.318 14.352 1 93.06 144 PHE B O 1
ATOM 2658 N N . LEU B 1 145 ? -6.414 1.376 15.602 1 96.56 145 LEU B N 1
ATOM 2659 C CA . LEU B 1 145 ? -5.625 0.53 16.484 1 96.56 145 LEU B CA 1
ATOM 2660 C C . LEU B 1 145 ? -6.438 0.118 17.719 1 96.56 145 LEU B C 1
ATOM 2662 O O . LEU B 1 145 ? -5.941 -0.599 18.578 1 96.56 145 LEU B O 1
ATOM 2666 N N . HIS B 1 146 ? -7.676 0.479 17.781 1 95.38 146 HIS B N 1
ATOM 2667 C CA . HIS B 1 146 ? -8.5 0.301 18.969 1 95.38 146 HIS B CA 1
ATOM 2668 C C . HIS B 1 146 ? -8.602 -1.171 19.359 1 95.38 146 HIS B C 1
ATOM 2670 O O . HIS B 1 146 ? -8.82 -1.499 20.531 1 95.38 146 HIS B O 1
ATOM 2676 N N . CYS B 1 147 ? -8.461 -2.078 18.469 1 97.5 147 CYS B N 1
ATOM 2677 C CA . CYS B 1 147 ? -8.625 -3.512 18.688 1 97.5 147 CYS B CA 1
ATOM 2678 C C . CYS B 1 147 ? -7.355 -4.121 19.266 1 97.5 147 CYS B C 1
ATOM 2680 O O . CYS B 1 147 ? -7.324 -5.305 19.594 1 97.5 147 CYS B O 1
ATOM 2682 N N . LEU B 1 148 ? -6.34 -3.32 19.438 1 98.12 148 LEU B N 1
ATOM 2683 C CA . LEU B 1 148 ? -5.059 -3.824 19.922 1 98.12 148 LEU B CA 1
ATOM 2684 C C . LEU B 1 148 ? -4.758 -3.297 21.312 1 98.12 148 LEU B C 1
ATOM 2686 O O . LEU B 1 148 ? -5.098 -2.158 21.641 1 98.12 148 LEU B O 1
ATOM 2690 N N . THR B 1 149 ? -4.066 -4.094 22.094 1 97.88 149 THR B N 1
ATOM 2691 C CA . THR B 1 149 ? -3.531 -3.643 23.375 1 97.88 149 THR B CA 1
ATOM 2692 C C . THR B 1 149 ? -2.271 -2.805 23.172 1 97.88 149 THR B C 1
ATOM 2694 O O . THR B 1 149 ? -1.643 -2.871 22.109 1 97.88 149 THR B O 1
ATOM 2697 N N . PRO B 1 150 ? -1.886 -2.053 24.172 1 97.06 150 PRO B N 1
ATOM 2698 C CA . PRO B 1 150 ? -0.634 -1.301 24.062 1 97.06 150 PRO B CA 1
ATOM 2699 C C . PRO B 1 150 ? 0.569 -2.195 23.781 1 97.06 150 PRO B C 1
ATOM 2701 O O . PRO B 1 150 ? 1.456 -1.812 23.016 1 97.06 150 PRO B O 1
ATOM 2704 N N . ALA B 1 151 ? 0.556 -3.346 24.328 1 97.38 151 ALA B N 1
ATOM 2705 C CA . ALA B 1 151 ? 1.651 -4.285 24.094 1 97.38 151 ALA B CA 1
ATOM 2706 C C . ALA B 1 151 ? 1.669 -4.766 22.641 1 97.38 151 ALA B C 1
ATOM 2708 O O . ALA B 1 151 ? 2.736 -4.895 22.047 1 97.38 151 ALA B O 1
ATOM 2709 N N . GLU B 1 152 ? 0.497 -5.047 22.094 1 97.56 152 GLU B N 1
ATOM 2710 C CA . GLU B 1 152 ? 0.39 -5.457 20.688 1 97.56 152 GLU B CA 1
ATOM 2711 C C . GLU B 1 152 ? 0.838 -4.34 19.75 1 97.56 152 GLU B C 1
ATOM 2713 O O . GLU B 1 152 ? 1.488 -4.598 18.734 1 97.56 152 GLU B O 1
ATOM 2718 N N . ILE B 1 153 ? 0.537 -3.121 20.109 1 97.5 153 ILE B N 1
ATOM 2719 C CA . ILE B 1 153 ? 0.919 -1.967 19.312 1 97.5 153 ILE B CA 1
ATOM 2720 C C . ILE B 1 153 ? 2.438 -1.817 19.312 1 97.5 153 ILE B C 1
ATOM 2722 O O . ILE B 1 153 ? 3.049 -1.625 18.25 1 97.5 153 ILE B O 1
ATOM 2726 N N . ASP B 1 154 ? 3.018 -1.926 20.438 1 97.19 154 ASP B N 1
ATOM 2727 C CA . ASP B 1 154 ? 4.469 -1.809 20.562 1 97.19 154 ASP B CA 1
ATOM 2728 C C . ASP B 1 154 ? 5.172 -2.914 19.781 1 97.19 154 ASP B C 1
ATOM 2730 O O . ASP B 1 154 ? 6.168 -2.662 19.094 1 97.19 154 ASP B O 1
ATOM 2734 N N . ALA B 1 155 ? 4.664 -4.082 19.859 1 97.56 155 ALA B N 1
ATOM 2735 C CA . ALA B 1 155 ? 5.238 -5.215 19.141 1 97.56 155 ALA B CA 1
ATOM 2736 C C . ALA B 1 155 ? 5.113 -5.02 17.641 1 97.56 155 ALA B C 1
ATOM 2738 O O . ALA B 1 155 ? 6.051 -5.305 16.891 1 97.56 155 ALA B O 1
ATOM 2739 N N . LEU B 1 156 ? 3.951 -4.547 17.219 1 97.94 156 LEU B N 1
ATOM 2740 C CA . LEU B 1 156 ? 3.734 -4.266 15.812 1 97.94 156 LEU B CA 1
ATOM 2741 C C . LEU B 1 156 ? 4.727 -3.227 15.305 1 97.94 156 LEU B C 1
ATOM 2743 O O . LEU B 1 156 ? 5.367 -3.424 14.266 1 97.94 156 LEU B O 1
ATOM 2747 N N . ARG B 1 157 ? 4.871 -2.174 16.031 1 97.5 157 ARG B N 1
ATOM 2748 C CA . ARG B 1 157 ? 5.809 -1.115 15.672 1 97.5 157 ARG B CA 1
ATOM 2749 C C . ARG B 1 157 ? 7.227 -1.665 15.539 1 97.5 157 ARG B C 1
ATOM 2751 O O . ARG B 1 157 ? 7.902 -1.424 14.539 1 97.5 157 ARG B O 1
ATOM 2758 N N . ALA B 1 158 ? 7.617 -2.402 16.531 1 97.88 158 ALA B N 1
ATOM 2759 C CA . ALA B 1 158 ? 8.977 -2.947 16.547 1 97.88 158 ALA B CA 1
ATOM 2760 C C . ALA B 1 158 ? 9.211 -3.861 15.352 1 97.88 158 ALA B C 1
ATOM 2762 O O . ALA B 1 158 ? 10.266 -3.799 14.711 1 97.88 158 ALA B O 1
ATOM 2763 N N . THR B 1 159 ? 8.25 -4.676 15.078 1 98.12 159 THR B N 1
ATOM 2764 C CA . THR B 1 159 ? 8.375 -5.629 13.984 1 98.12 159 THR B CA 1
ATOM 2765 C C . THR B 1 159 ? 8.422 -4.902 12.641 1 98.12 159 THR B C 1
ATOM 2767 O O . THR B 1 159 ? 9.242 -5.238 11.781 1 98.12 159 THR B O 1
ATOM 2770 N N . LEU B 1 160 ? 7.586 -3.891 12.445 1 97 160 LEU B N 1
ATOM 2771 C CA . LEU B 1 160 ? 7.562 -3.133 11.195 1 97 160 LEU B CA 1
ATOM 2772 C C . LEU B 1 160 ? 8.875 -2.383 10.992 1 97 160 LEU B C 1
ATOM 2774 O O . LEU B 1 160 ? 9.414 -2.361 9.883 1 97 160 LEU B O 1
ATOM 2778 N N . VAL B 1 161 ? 9.375 -1.841 12.039 1 96.06 161 VAL B N 1
ATOM 2779 C CA . VAL B 1 161 ? 10.641 -1.122 11.961 1 96.06 161 VAL B CA 1
ATOM 2780 C C . VAL B 1 161 ? 11.758 -2.088 11.586 1 96.06 161 VAL B C 1
ATOM 2782 O O . VAL B 1 161 ? 12.578 -1.786 10.711 1 96.06 161 VAL B O 1
ATOM 2785 N N . LYS B 1 162 ? 11.75 -3.236 12.195 1 97.44 162 LYS B N 1
ATOM 2786 C CA . LYS B 1 162 ? 12.734 -4.266 11.883 1 97.44 162 LYS B CA 1
ATOM 2787 C C . LYS B 1 162 ? 12.68 -4.652 10.406 1 97.44 162 LYS B C 1
ATOM 2789 O O . LYS B 1 162 ? 13.719 -4.77 9.75 1 97.44 162 LYS B O 1
ATOM 2794 N N . LEU B 1 163 ? 11.516 -4.844 9.859 1 96.62 163 LEU B N 1
ATOM 2795 C CA . LEU B 1 163 ? 11.32 -5.215 8.461 1 96.62 163 LEU B CA 1
ATOM 2796 C C . LEU B 1 163 ? 11.844 -4.125 7.531 1 96.62 163 LEU B C 1
ATOM 2798 O O . LEU B 1 163 ? 12.555 -4.414 6.57 1 96.62 163 LEU B O 1
ATOM 2802 N N . ILE B 1 164 ? 11.492 -2.91 7.832 1 93.94 164 ILE B N 1
ATOM 2803 C CA . ILE B 1 164 ? 11.852 -1.772 6.992 1 93.94 164 ILE B CA 1
ATOM 2804 C C . ILE B 1 164 ? 13.367 -1.588 7.004 1 93.94 164 ILE B C 1
ATOM 2806 O O . ILE B 1 164 ? 13.984 -1.393 5.953 1 93.94 164 ILE B O 1
ATOM 2810 N N . GLU B 1 165 ? 13.945 -1.709 8.164 1 94.81 165 GLU B N 1
ATOM 2811 C CA . GLU B 1 165 ? 15.391 -1.542 8.289 1 94.81 165 GLU B CA 1
ATOM 2812 C C . GLU B 1 165 ? 16.141 -2.676 7.594 1 94.81 165 GLU B C 1
ATOM 2814 O O . GLU B 1 165 ? 17.156 -2.445 6.941 1 94.81 165 GLU B O 1
ATOM 2819 N N . ALA B 1 166 ? 15.68 -3.889 7.781 1 95.81 166 ALA B N 1
ATOM 2820 C CA . ALA B 1 166 ? 16.312 -5.035 7.129 1 95.81 166 ALA B CA 1
ATOM 2821 C C . ALA B 1 166 ? 16.25 -4.902 5.609 1 95.81 166 ALA B C 1
ATOM 2823 O O . ALA B 1 166 ? 17.219 -5.219 4.914 1 95.81 166 ALA B O 1
ATOM 2824 N N . GLU B 1 167 ? 15.023 -4.48 5.125 1 93.44 167 GLU B N 1
ATOM 2825 C CA . GLU B 1 167 ? 14.891 -4.266 3.686 1 93.44 167 GLU B CA 1
ATOM 2826 C C . GLU B 1 167 ? 15.859 -3.199 3.195 1 93.44 167 GLU B C 1
ATOM 2828 O O . GLU B 1 167 ? 16.516 -3.377 2.168 1 93.44 167 GLU B O 1
ATOM 2833 N N . ALA B 1 168 ? 16.047 -2.131 3.891 1 90.19 168 ALA B N 1
ATOM 2834 C CA . ALA B 1 168 ? 16.953 -1.05 3.529 1 90.19 168 ALA B CA 1
ATOM 2835 C C . ALA B 1 168 ? 18.406 -1.538 3.508 1 90.19 168 ALA B C 1
ATOM 2837 O O . ALA B 1 168 ? 19.172 -1.185 2.611 1 90.19 168 ALA B O 1
ATOM 2838 N N . ALA B 1 169 ? 18.734 -2.361 4.43 1 94.25 169 ALA B N 1
ATOM 2839 C CA . ALA B 1 169 ? 20.109 -2.857 4.574 1 94.25 169 ALA B CA 1
ATOM 2840 C C . ALA B 1 169 ? 20.438 -3.857 3.471 1 94.25 169 ALA B C 1
ATOM 2842 O O . ALA B 1 169 ? 21.609 -4.129 3.213 1 94.25 169 ALA B O 1
ATOM 2843 N N . SER B 1 170 ? 19.422 -4.41 2.863 1 94.5 170 SER B N 1
ATOM 2844 C CA . SER B 1 170 ? 19.672 -5.473 1.894 1 94.5 170 SER B CA 1
ATOM 2845 C C . SER B 1 170 ? 19.484 -4.969 0.466 1 94.5 170 SER B C 1
ATOM 2847 O O . SER B 1 170 ? 19.406 -5.762 -0.474 1 94.5 170 SER B O 1
ATOM 2849 N N . ARG B 1 171 ? 19.328 -3.695 0.245 1 91 171 ARG B N 1
ATOM 2850 C CA . ARG B 1 171 ? 19.016 -3.127 -1.064 1 91 171 ARG B CA 1
ATOM 2851 C C . ARG B 1 171 ? 20.125 -3.434 -2.068 1 91 171 ARG B C 1
ATOM 2853 O O . ARG B 1 171 ? 19.844 -3.787 -3.217 1 91 171 ARG B O 1
ATOM 2860 N N . GLU B 1 172 ? 21.344 -3.344 -1.613 1 92.5 172 GLU B N 1
ATOM 2861 C CA . GLU B 1 172 ? 22.453 -3.625 -2.518 1 92.5 172 GLU B CA 1
ATOM 2862 C C . GLU B 1 172 ? 22.484 -5.098 -2.92 1 92.5 172 GLU B C 1
ATOM 2864 O O . GLU B 1 172 ? 22.672 -5.422 -4.094 1 92.5 172 GLU B O 1
ATOM 2869 N N . SER B 1 173 ? 22.391 -5.953 -1.929 1 93.62 173 SER B N 1
ATOM 2870 C CA . SER B 1 173 ? 22.375 -7.383 -2.219 1 93.62 173 SER B CA 1
ATOM 2871 C C . SER B 1 173 ? 21.203 -7.754 -3.111 1 93.62 173 SER B C 1
ATOM 2873 O O . SER B 1 173 ? 21.312 -8.641 -3.957 1 93.62 173 SER B O 1
ATOM 2875 N N . PHE B 1 174 ? 20.141 -7.082 -2.979 1 93.12 174 PHE B N 1
ATOM 2876 C CA . PHE B 1 174 ? 18.969 -7.336 -3.809 1 93.12 174 PHE B CA 1
ATOM 2877 C C . PHE B 1 174 ? 19.219 -6.926 -5.25 1 93.12 174 PHE B C 1
ATOM 2879 O O . PHE B 1 174 ? 18.844 -7.633 -6.184 1 93.12 174 PHE B O 1
ATOM 2886 N N . GLU B 1 175 ? 19.812 -5.812 -5.434 1 92.94 175 GLU B N 1
ATOM 2887 C CA . GLU B 1 175 ? 20.141 -5.371 -6.785 1 92.94 175 GLU B CA 1
ATOM 2888 C C . GLU B 1 175 ? 21.062 -6.375 -7.484 1 92.94 175 GLU B C 1
ATOM 2890 O O . GLU B 1 175 ? 20.906 -6.629 -8.68 1 92.94 175 GLU B O 1
ATOM 2895 N N . ARG B 1 176 ? 22.016 -6.887 -6.73 1 93.19 176 ARG B N 1
ATOM 2896 C CA . ARG B 1 176 ? 22.891 -7.922 -7.277 1 93.19 176 ARG B CA 1
ATOM 2897 C C . ARG B 1 176 ? 22.094 -9.164 -7.652 1 93.19 176 ARG B C 1
ATOM 2899 O O . ARG B 1 176 ? 22.328 -9.781 -8.695 1 93.19 176 ARG B O 1
ATOM 2906 N N . TYR B 1 177 ? 21.203 -9.477 -6.797 1 91.88 177 TYR B N 1
ATOM 2907 C CA . TYR B 1 177 ? 20.328 -10.609 -7.062 1 91.88 177 TYR B CA 1
ATOM 2908 C C . TYR B 1 177 ? 19.531 -10.391 -8.344 1 91.88 177 TYR B C 1
ATOM 2910 O O . TYR B 1 177 ? 19.438 -11.289 -9.188 1 91.88 177 TYR B O 1
ATOM 2918 N N . LEU B 1 178 ? 18.938 -9.234 -8.555 1 91.25 178 LEU B N 1
ATOM 2919 C CA . LEU B 1 178 ? 18.156 -8.906 -9.75 1 91.25 178 LEU B CA 1
ATOM 2920 C C . LEU B 1 178 ? 19.031 -8.977 -11 1 91.25 178 LEU B C 1
ATOM 2922 O O . LEU B 1 178 ? 18.578 -9.445 -12.047 1 91.25 178 LEU B O 1
ATOM 2926 N N . GLN B 1 179 ? 20.234 -8.531 -10.859 1 91.31 179 GLN B N 1
ATOM 2927 C CA . GLN B 1 179 ? 21.172 -8.586 -11.977 1 91.31 179 GLN B CA 1
ATOM 2928 C C . GLN B 1 179 ? 21.469 -10.023 -12.383 1 91.31 179 GLN B C 1
ATOM 2930 O O . GLN B 1 179 ? 21.516 -10.344 -13.57 1 91.31 179 GLN B O 1
ATOM 2935 N N . LYS B 1 180 ? 21.641 -10.867 -11.453 1 90.31 180 LYS B N 1
ATOM 2936 C CA . LYS B 1 180 ? 21.891 -12.281 -11.727 1 90.31 180 LYS B CA 1
ATOM 2937 C C . LYS B 1 180 ? 20.688 -12.93 -12.398 1 90.31 180 LYS B C 1
ATOM 2939 O O . LYS B 1 180 ? 20.844 -13.789 -13.273 1 90.31 180 LYS B O 1
ATOM 2944 N N . LEU B 1 181 ? 19.516 -12.547 -12 1 86.56 181 LEU B N 1
ATOM 2945 C CA . LEU B 1 181 ? 18.297 -13.062 -12.617 1 86.56 181 LEU B CA 1
ATOM 2946 C C . LEU B 1 181 ? 18.234 -12.68 -14.086 1 86.56 181 LEU B C 1
ATOM 2948 O O . LEU B 1 181 ? 17.797 -13.484 -14.922 1 86.56 181 LEU B O 1
ATOM 2952 N N . ARG B 1 182 ? 18.594 -11.523 -14.367 1 84.75 182 ARG B N 1
ATOM 2953 C CA . ARG B 1 182 ? 18.594 -11.023 -15.734 1 84.75 182 ARG B CA 1
ATOM 2954 C C . ARG B 1 182 ? 19.578 -11.789 -16.609 1 84.75 182 ARG B C 1
ATOM 2956 O O . ARG B 1 182 ? 19.297 -12.094 -17.766 1 84.75 182 ARG B O 1
ATOM 2963 N N . GLU B 1 183 ? 20.641 -12.07 -16.016 1 83.75 183 GLU B N 1
ATOM 2964 C CA . GLU B 1 183 ? 21.688 -12.773 -16.75 1 83.75 183 GLU B CA 1
ATOM 2965 C C . GLU B 1 183 ? 21.312 -14.234 -16.984 1 83.75 183 GLU B C 1
ATOM 2967 O O . GLU B 1 183 ? 21.609 -14.797 -18.047 1 83.75 183 GLU B O 1
ATOM 2972 N N . ARG B 1 184 ? 20.719 -14.867 -16.047 1 73.25 184 ARG B N 1
ATOM 2973 C CA . ARG B 1 184 ? 20.297 -16.25 -16.203 1 73.25 184 ARG B CA 1
ATOM 2974 C C . ARG B 1 184 ? 19.125 -16.375 -17.156 1 73.25 184 ARG B C 1
ATOM 2976 O O . ARG B 1 184 ? 18.953 -17.391 -17.828 1 73.25 184 ARG B O 1
ATOM 2983 N N . GLY B 1 185 ? 18.141 -15.508 -17.062 1 64.75 185 GLY B N 1
ATOM 2984 C CA . GLY B 1 185 ? 17.031 -15.516 -18 1 64.75 185 GLY B CA 1
ATOM 2985 C C . GLY B 1 185 ? 17.469 -15.312 -19.438 1 64.75 185 GLY B C 1
ATOM 2986 O O . GLY B 1 185 ? 16.828 -15.789 -20.359 1 64.75 185 GLY B O 1
ATOM 2987 N N . THR B 1 186 ? 18.5 -14.508 -19.688 1 55.91 186 THR B N 1
ATOM 2988 C CA . THR B 1 186 ? 19.062 -14.336 -21.016 1 55.91 186 THR B CA 1
ATOM 2989 C C . THR B 1 186 ? 19.812 -15.594 -21.453 1 55.91 186 THR B C 1
ATOM 2991 O O . THR B 1 186 ? 19.953 -15.852 -22.641 1 55.91 186 THR B O 1
ATOM 2994 N N . THR B 1 187 ? 20.328 -16.359 -20.594 1 45.16 187 THR B N 1
ATOM 2995 C CA . THR B 1 187 ? 21.125 -17.516 -20.984 1 45.16 187 THR B CA 1
ATOM 2996 C C . THR B 1 187 ? 20.25 -18.75 -21.156 1 45.16 187 THR B C 1
ATOM 2998 O O . THR B 1 187 ? 20.188 -19.594 -20.266 1 45.16 187 THR B O 1
ATOM 3001 N N . THR B 1 188 ? 18.984 -18.719 -21.188 1 41.75 188 THR B N 1
ATOM 3002 C CA . THR B 1 188 ? 18.375 -19.969 -21.625 1 41.75 188 THR B CA 1
ATOM 3003 C C . THR B 1 188 ? 18.891 -20.359 -23 1 41.75 188 THR B C 1
ATOM 3005 O O . THR B 1 188 ? 18.703 -19.625 -23.969 1 41.75 188 THR B O 1
ATOM 3008 N N . PRO B 1 189 ? 19.672 -21.5 -22.984 1 38.97 189 PRO B N 1
ATOM 3009 C CA . PRO B 1 189 ? 20.047 -22.031 -24.297 1 38.97 189 PRO B CA 1
ATOM 3010 C C . PRO B 1 189 ? 18.844 -22.359 -25.172 1 38.97 189 PRO B C 1
ATOM 3012 O O . PRO B 1 189 ? 17.766 -22.641 -24.656 1 38.97 189 PRO B O 1
#

InterPro domains:
  IPR000835 MarR-type HTH domain [PF12802] (58-117)
  IPR000835 MarR-type HTH domain [PS50995] (32-165)
  IPR000835 MarR-type HTH domain [SM00347] (53-153)
  IPR036388 Winged helix-like DNA-binding domain superfamily [G3DSA:1.10.10.10] (24-169)
  IPR036390 Winged helix DNA-binding domain superfamily [SSF46785] (34-166)
  IPR039422 Transcription regulators MarR/SlyA-like [PTHR33164] (49-164)

Solvent-accessible surface area (backbone atoms only — not comparable to full-atom values): 20767 Å² total; per-residue (Å²): 132,86,73,78,65,71,63,57,57,48,46,50,50,48,47,51,48,48,52,44,59,72,55,56,70,71,57,47,92,64,93,80,80,54,62,68,57,46,34,41,50,42,26,48,54,52,50,51,53,50,25,54,51,36,33,72,76,68,70,38,49,51,68,52,52,53,51,50,48,52,28,32,52,35,53,52,39,31,64,69,55,49,32,70,72,64,78,43,57,60,73,60,45,54,52,51,50,51,52,36,35,74,69,49,29,33,39,80,39,67,32,90,87,40,77,84,40,51,21,30,32,53,28,75,59,26,47,51,51,48,59,65,44,48,64,51,52,54,50,53,51,49,66,61,46,63,91,48,53,72,69,55,49,52,50,49,51,52,50,41,51,50,43,44,52,52,52,62,72,38,47,65,62,46,52,53,51,52,51,51,50,54,54,51,68,67,58,60,129,134,81,75,79,65,74,64,57,57,48,45,51,50,48,46,52,48,48,52,46,59,73,54,55,70,71,56,48,92,6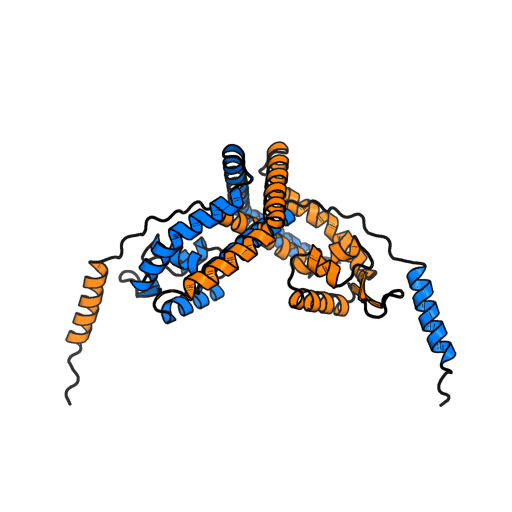5,93,80,79,55,61,68,57,46,34,41,50,42,27,48,54,52,48,52,53,49,26,52,52,36,32,72,74,69,70,36,48,50,68,52,51,53,51,50,48,52,28,33,51,35,54,53,40,32,64,68,56,48,31,70,72,64,78,42,56,60,71,59,45,52,53,51,51,51,51,34,35,74,69,49,29,33,42,80,40,67,32,88,88,41,76,85,39,50,21,29,32,52,29,73,60,25,48,53,49,48,60,67,43,47,63,53,54,55,50,53,51,49,66,62,46,62,90,48,52,74,67,54,48,53,51,49,51,52,52,41,50,50,43,44,50,53,52,63,72,39,47,65,62,45,52,52,50,55,51,51,51,54,54,52,66,67,58,62,128

Secondary structure (DSSP, 8-state):
-----HHHHHHHHHHHHHHHHHT-PPPP------HHHHHHHHHHHHHHHHHHHHHHHHS--HHHHHHHHHHHHSTTEEHHHHHHHHT--HHHHHHHHHHHHHTTSEEEEE-SS-TTPEEEEE-HHHHHHHHHHHHHHHHHHHHHHTTS-HHHHHHHHHHHHHHHHHHHHTHHHHHHHHHHHHHHHH---/-----HHHHHHHHHHHHHHHHHT-PPPP------HHHHHHHHHHHHHHHHHHHHHHHHS--HHHHHHHHHHHHSTTEEHHHHHHHHT--HHHHHHHHHHHHHTTSEEEEE-SS-TTPEEEEE-HHHHHHHHHHHHHHHHHHHHHHTTS-HHHHHHHHHHHHHHHHHHHHTHHHHHHHHHHHHHHHH---